Protein AF-A0A259IKS3-F1 (afdb_monomer_lite)

Foldseek 3Di:
DDDDDDDDDDPPPPPDPDPPPDPPDDFDDFDDPQKDWAFDDQVVDPCLVVDQLLVVLVVLLVCLVVLVPDDPPQDPVRDDPCSVLSPVLNVVSCVVDPDRDGSVVSSVSCVVRHTDIDIGGNDDDPDDDDDDDDDDFDWAQDDDPQFHAFDFDDDPQFDWDDDDSPDPPTFTWGDDPPDTDGDDDPVCVVVPVPPPVPGGRITGRDPVD

pLDDT: mean 83.46, std 17.65, range [40.06, 98.19]

Secondary structure (DSSP, 8-state):
---------------PPPP-PPP--PPPPPPBTTEEEEE--GGGSTTTTTS-HHHHHHHHHHHGGGGTS-----SSTT--SSHHHHHHHHHHHHHT-SSPPPHHHHHHHHHHH---EEEEESSS--------------EESS--SS--EEEEPPPTT-EEPPPPTT-S---EEEEETTEEEEPP-HHHIIIIITTTSS-EEEEES-TT-

Structure (mmCIF, N/CA/C/O backbone):
data_AF-A0A259IKS3-F1
#
_entry.id   AF-A0A259IKS3-F1
#
loop_
_atom_site.group_PDB
_atom_site.id
_atom_site.type_symbol
_atom_site.label_atom_id
_atom_site.label_alt_id
_atom_site.label_comp_id
_atom_site.label_asym_id
_atom_site.label_entity_id
_atom_site.label_seq_id
_atom_site.pdbx_PDB_ins_code
_atom_site.Cartn_x
_atom_site.Cartn_y
_atom_site.Cartn_z
_atom_site.occupancy
_atom_site.B_iso_or_equiv
_atom_site.auth_seq_id
_atom_site.auth_comp_id
_atom_site.auth_asym_id
_atom_site.auth_atom_id
_atom_site.pdbx_PDB_model_num
ATOM 1 N N . MET A 1 1 ? 48.314 59.098 -42.844 1.00 41.34 1 MET A N 1
ATOM 2 C CA . MET A 1 1 ? 47.787 59.318 -41.479 1.00 41.34 1 MET A CA 1
ATOM 3 C C . MET A 1 1 ? 46.919 58.129 -41.088 1.00 41.34 1 MET A C 1
ATOM 5 O O . MET A 1 1 ? 46.073 57.748 -41.878 1.00 41.34 1 MET A O 1
ATOM 9 N N . ARG A 1 2 ? 47.149 57.618 -39.869 1.00 40.06 2 ARG A N 1
ATOM 10 C CA . ARG A 1 2 ? 46.352 56.660 -39.073 1.00 40.06 2 ARG A CA 1
ATOM 11 C C . ARG A 1 2 ? 46.377 55.170 -39.461 1.00 40.06 2 ARG A C 1
ATOM 13 O O . ARG A 1 2 ? 45.685 54.708 -40.356 1.00 40.06 2 ARG A O 1
ATOM 20 N N . CYS A 1 3 ? 47.162 54.447 -38.657 1.00 45.88 3 CYS A N 1
ATOM 21 C CA . CYS A 1 3 ? 47.092 53.020 -38.366 1.00 45.88 3 CYS A CA 1
ATOM 22 C C . CYS A 1 3 ? 45.677 52.560 -37.994 1.00 45.88 3 CYS A C 1
ATOM 24 O O . CYS A 1 3 ? 45.033 53.200 -37.164 1.00 45.88 3 CYS A O 1
ATOM 26 N N . VAL A 1 4 ? 45.281 51.375 -38.461 1.00 43.66 4 VAL A N 1
ATOM 27 C CA . VAL A 1 4 ? 44.282 50.538 -37.783 1.00 43.66 4 VAL A CA 1
ATOM 28 C C . VAL A 1 4 ? 44.853 49.123 -37.709 1.00 43.66 4 VAL A C 1
ATOM 30 O O . VAL A 1 4 ? 45.024 48.455 -38.724 1.00 43.66 4 VAL A O 1
ATOM 33 N N . ARG A 1 5 ? 45.227 48.692 -36.499 1.00 44.25 5 ARG A N 1
ATOM 34 C CA . ARG A 1 5 ? 45.607 47.307 -36.200 1.00 44.25 5 ARG A CA 1
ATOM 35 C C . ARG A 1 5 ? 44.319 46.513 -35.979 1.00 44.25 5 ARG A C 1
ATOM 37 O O . ARG A 1 5 ? 43.618 46.773 -35.007 1.00 44.25 5 ARG A O 1
ATOM 44 N N . ALA A 1 6 ? 44.015 45.565 -36.860 1.00 44.06 6 ALA A N 1
ATOM 45 C CA . ALA A 1 6 ? 42.964 44.583 -36.621 1.00 44.06 6 ALA A CA 1
ATOM 46 C C . ALA A 1 6 ? 43.500 43.522 -35.646 1.00 44.06 6 ALA A C 1
ATOM 48 O O . ALA A 1 6 ? 44.409 42.766 -35.983 1.00 44.06 6 ALA A O 1
ATOM 49 N N . ALA A 1 7 ? 42.986 43.511 -34.417 1.00 46.09 7 ALA A N 1
ATOM 50 C CA . ALA A 1 7 ? 43.273 42.464 -33.446 1.00 46.09 7 ALA A CA 1
ATOM 51 C C . ALA A 1 7 ? 42.342 41.275 -33.718 1.00 46.09 7 ALA A C 1
ATOM 53 O O . ALA A 1 7 ? 41.127 41.383 -33.561 1.00 46.09 7 ALA A O 1
ATOM 54 N N . LEU A 1 8 ? 42.913 40.154 -34.154 1.00 41.97 8 LEU A N 1
ATOM 55 C CA . LEU A 1 8 ? 42.198 38.895 -34.321 1.00 41.97 8 LEU A CA 1
ATOM 56 C C . LEU A 1 8 ? 42.058 38.242 -32.933 1.00 41.97 8 LEU A C 1
ATOM 58 O O . LEU A 1 8 ? 43.024 37.693 -32.406 1.00 41.97 8 LEU A O 1
ATOM 62 N N . LEU A 1 9 ? 40.880 38.343 -32.312 1.00 40.66 9 LEU A N 1
ATOM 63 C CA . LEU A 1 9 ? 40.555 37.579 -31.104 1.00 40.66 9 LEU A CA 1
ATOM 64 C C . LEU A 1 9 ? 40.279 36.124 -31.500 1.00 40.66 9 LEU A C 1
ATOM 66 O O . LEU A 1 9 ? 39.227 35.805 -32.048 1.00 40.66 9 LEU A O 1
ATOM 70 N N . ILE A 1 10 ? 41.235 35.242 -31.220 1.00 48.56 10 ILE A N 1
ATOM 71 C CA . ILE A 1 10 ? 41.042 33.793 -31.293 1.00 48.56 10 ILE A CA 1
ATOM 72 C C . ILE A 1 10 ? 40.295 33.379 -30.019 1.00 48.56 10 ILE A C 1
ATOM 74 O O . ILE A 1 10 ? 40.878 33.356 -28.936 1.00 48.56 10 ILE A O 1
ATOM 78 N N . LEU A 1 11 ? 38.999 33.071 -30.133 1.00 45.19 11 LEU A N 1
ATOM 79 C CA . LEU A 1 11 ? 38.268 32.367 -29.078 1.00 45.19 11 LEU A CA 1
ATOM 80 C C . LEU A 1 11 ? 38.774 30.919 -29.025 1.00 45.19 11 LEU A C 1
ATOM 82 O O . LEU A 1 11 ? 38.417 30.099 -29.870 1.00 45.19 11 LEU A O 1
ATOM 86 N N . LEU A 1 12 ? 39.601 30.596 -28.028 1.00 46.81 12 LEU A N 1
ATOM 87 C CA . LEU A 1 12 ? 39.830 29.208 -27.635 1.00 46.81 12 LEU A CA 1
ATOM 88 C C . LEU A 1 12 ? 38.532 28.669 -27.018 1.00 46.81 12 LEU A C 1
ATOM 90 O O . LEU A 1 12 ? 38.202 28.976 -25.873 1.00 46.81 12 LEU A O 1
ATOM 94 N N . VAL A 1 13 ? 37.802 27.850 -27.771 1.00 52.91 13 VAL A N 1
ATOM 95 C CA . VAL A 1 13 ? 36.780 26.969 -27.202 1.00 52.91 13 VAL A CA 1
ATOM 96 C C . VAL A 1 13 ? 37.527 25.868 -26.457 1.00 52.91 13 VAL A C 1
ATOM 98 O O . VAL A 1 13 ? 38.077 24.953 -27.067 1.00 52.91 13 VAL A O 1
ATOM 101 N N . ALA A 1 14 ? 37.605 25.982 -25.132 1.00 51.03 14 ALA A N 1
ATOM 102 C CA . ALA A 1 14 ? 38.076 24.891 -24.296 1.00 51.03 14 ALA A CA 1
ATOM 103 C C . ALA A 1 14 ? 37.072 23.735 -24.417 1.00 51.03 14 ALA A C 1
ATOM 105 O O . ALA A 1 14 ? 35.943 23.830 -2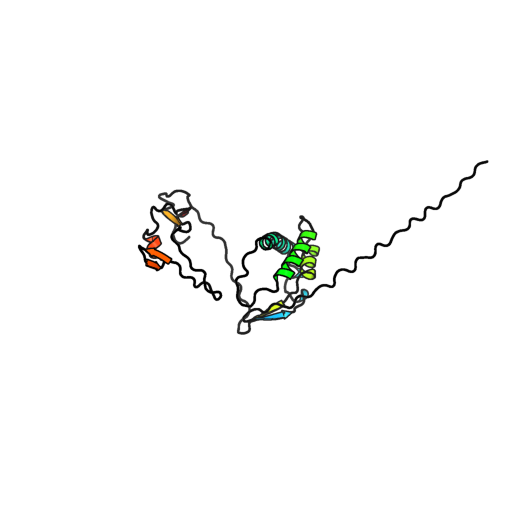3.937 1.00 51.03 14 ALA A O 1
ATOM 106 N N . ALA A 1 15 ? 37.472 22.658 -25.093 1.00 53.81 15 ALA A N 1
ATOM 107 C CA . ALA A 1 15 ? 36.736 21.406 -25.067 1.00 53.81 15 ALA A CA 1
ATOM 108 C C . ALA A 1 15 ? 36.772 20.876 -23.629 1.00 53.81 15 ALA A C 1
ATOM 110 O O . ALA A 1 15 ? 37.799 20.382 -23.164 1.00 53.81 15 ALA A O 1
ATOM 111 N N . VAL A 1 16 ? 35.664 21.036 -22.905 1.00 51.06 16 VAL A N 1
ATOM 112 C CA . VAL A 1 16 ? 35.472 20.392 -21.607 1.00 51.06 16 VAL A CA 1
ATOM 113 C C . VAL A 1 16 ? 35.423 18.889 -21.888 1.00 51.06 16 VAL A C 1
ATOM 115 O O . VAL A 1 16 ? 34.550 18.460 -22.647 1.00 51.06 16 VAL A O 1
ATOM 118 N N . PRO A 1 17 ? 36.355 18.076 -21.361 1.00 48.41 17 PRO A N 1
ATOM 119 C CA . PRO A 1 17 ? 36.271 16.638 -21.541 1.00 48.41 17 PRO A CA 1
ATOM 120 C C . PRO A 1 17 ? 34.969 16.179 -20.889 1.00 48.41 17 PRO A C 1
ATOM 122 O O . PRO A 1 17 ? 34.725 16.464 -19.715 1.00 48.41 17 PRO A O 1
ATOM 125 N N . ALA A 1 18 ? 34.113 15.511 -21.664 1.00 54.69 18 ALA A N 1
ATOM 126 C CA . ALA A 1 18 ? 32.959 14.822 -21.116 1.00 54.69 18 ALA A CA 1
ATOM 127 C C . ALA A 1 18 ? 33.485 13.888 -20.023 1.00 54.69 18 ALA A C 1
ATOM 129 O O . ALA A 1 18 ? 34.306 13.013 -20.305 1.00 54.69 18 ALA A O 1
ATOM 130 N N . ALA A 1 19 ? 33.079 14.130 -18.775 1.00 51.31 19 ALA A N 1
ATOM 131 C CA . ALA A 1 19 ? 33.390 13.230 -17.683 1.00 51.31 19 ALA A CA 1
ATOM 132 C C . ALA A 1 19 ? 32.928 11.838 -18.119 1.00 51.31 19 ALA A C 1
ATOM 134 O O . ALA A 1 19 ? 31.747 11.643 -18.415 1.00 51.31 19 ALA A O 1
ATOM 135 N N . ALA A 1 20 ? 33.870 10.903 -18.246 1.00 53.34 20 ALA A N 1
ATOM 136 C CA . ALA A 1 20 ? 33.540 9.508 -18.451 1.00 53.34 20 ALA A CA 1
ATOM 137 C C . ALA A 1 20 ? 32.655 9.114 -17.268 1.00 53.34 20 ALA A C 1
ATOM 139 O O . ALA A 1 20 ? 33.123 9.107 -16.130 1.00 53.34 20 ALA A O 1
ATOM 140 N N . GLY A 1 21 ? 31.359 8.920 -17.529 1.00 50.69 21 GLY A N 1
ATOM 141 C CA . GLY A 1 21 ? 30.417 8.516 -16.497 1.00 50.69 21 GLY A CA 1
ATOM 142 C C . GLY A 1 21 ? 30.934 7.252 -15.825 1.00 50.69 21 GLY A C 1
ATOM 143 O O . GLY A 1 21 ? 31.495 6.384 -16.501 1.00 50.69 21 GLY A O 1
ATOM 144 N N . ASP A 1 22 ? 30.773 7.170 -14.505 1.00 52.19 22 ASP A N 1
ATOM 145 C CA . ASP A 1 22 ? 31.097 5.956 -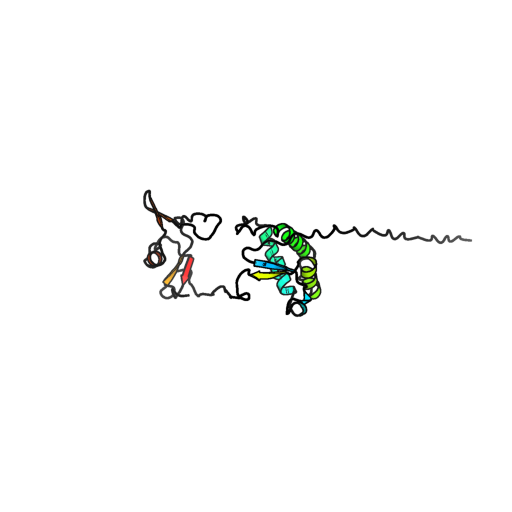13.766 1.00 52.19 22 ASP A CA 1
ATOM 146 C C . ASP A 1 22 ? 30.480 4.748 -14.489 1.00 52.19 22 ASP A C 1
ATOM 148 O O . ASP A 1 22 ? 29.317 4.815 -14.910 1.00 52.19 22 ASP A O 1
ATOM 152 N N . PRO A 1 23 ? 31.231 3.646 -14.675 1.00 56.03 23 PRO A N 1
ATOM 153 C CA . PRO A 1 23 ? 30.698 2.473 -15.343 1.00 56.03 23 PRO A CA 1
ATOM 154 C C . PRO A 1 23 ? 29.430 2.032 -14.615 1.00 56.03 23 PRO A C 1
ATOM 156 O O . PRO A 1 23 ? 29.424 1.901 -13.388 1.00 56.03 23 PRO A O 1
ATOM 159 N N . VAL A 1 24 ? 28.354 1.811 -15.377 1.00 59.28 24 VAL A N 1
ATOM 160 C CA . VAL A 1 24 ? 27.071 1.339 -14.849 1.00 59.28 24 VAL A CA 1
ATOM 161 C C . VAL A 1 24 ? 27.329 0.071 -14.040 1.00 59.28 24 VAL A C 1
ATOM 163 O O . VAL A 1 24 ? 27.598 -1.001 -14.587 1.00 59.28 24 VAL A O 1
ATOM 166 N N . ARG A 1 25 ? 27.290 0.192 -12.711 1.00 65.38 25 ARG A N 1
ATOM 167 C CA . ARG A 1 25 ? 27.530 -0.933 -11.813 1.00 65.38 25 ARG A CA 1
ATOM 168 C C . ARG A 1 25 ? 26.295 -1.821 -11.822 1.00 65.38 25 ARG A C 1
ATOM 170 O O . ARG A 1 25 ? 25.321 -1.556 -11.121 1.00 65.38 25 ARG A O 1
ATOM 177 N N . ALA A 1 26 ? 26.342 -2.888 -12.612 1.00 67.69 26 ALA A N 1
ATOM 178 C CA . ALA A 1 26 ? 25.297 -3.897 -12.613 1.00 67.69 26 ALA A CA 1
ATOM 179 C C . ALA A 1 26 ? 25.235 -4.573 -11.235 1.00 67.69 26 ALA A C 1
ATOM 181 O O . ALA A 1 26 ? 26.186 -5.223 -10.799 1.00 67.69 26 ALA A O 1
ATOM 182 N N . LEU A 1 27 ? 24.108 -4.416 -10.543 1.00 73.00 27 LEU A N 1
ATOM 183 C CA . LEU A 1 27 ? 23.835 -5.188 -9.335 1.00 73.00 27 LEU A CA 1
ATOM 184 C C . LEU A 1 27 ? 23.514 -6.644 -9.729 1.00 73.00 27 LEU A C 1
ATOM 186 O O . LEU A 1 27 ? 22.934 -6.870 -10.799 1.00 73.00 27 LEU A O 1
ATOM 190 N N . PRO A 1 28 ? 23.875 -7.651 -8.922 1.00 76.38 28 PRO A N 1
ATOM 191 C CA . PRO A 1 28 ? 23.349 -9.007 -9.093 1.00 76.38 28 PRO A CA 1
ATOM 192 C C . PRO A 1 28 ? 21.811 -9.020 -9.038 1.00 76.38 28 PRO A C 1
ATOM 194 O O . PRO A 1 28 ? 21.189 -8.140 -8.438 1.00 76.38 28 PRO A O 1
ATOM 197 N N . ALA A 1 29 ? 21.187 -9.991 -9.709 1.00 77.88 29 ALA A N 1
ATOM 198 C CA . ALA A 1 29 ? 19.745 -10.194 -9.595 1.00 77.88 29 ALA A CA 1
ATOM 199 C C . ALA A 1 29 ? 19.408 -10.714 -8.184 1.00 77.88 29 ALA A C 1
ATOM 201 O O . ALA A 1 29 ? 20.148 -11.557 -7.667 1.00 77.88 29 ALA A O 1
ATOM 202 N N . PRO A 1 30 ? 18.324 -10.233 -7.551 1.00 78.38 30 PRO A N 1
ATOM 203 C CA . PRO A 1 30 ? 17.908 -10.751 -6.256 1.00 78.38 30 PRO A CA 1
ATOM 204 C C . PRO A 1 30 ? 17.424 -12.201 -6.388 1.00 78.38 30 PRO A C 1
ATOM 206 O O . PRO A 1 30 ? 16.958 -12.625 -7.444 1.00 78.38 30 PRO A O 1
ATOM 209 N N . GLN A 1 31 ? 17.490 -12.951 -5.292 1.00 80.25 31 GLN A N 1
ATOM 210 C CA . GLN A 1 31 ? 16.815 -14.244 -5.188 1.00 80.25 31 GLN A CA 1
ATOM 211 C C . GLN A 1 31 ? 15.397 -14.025 -4.660 1.00 80.25 31 GLN A C 1
ATOM 213 O O . GLN A 1 31 ? 15.211 -13.282 -3.697 1.00 80.25 31 GLN A O 1
ATOM 218 N N . ILE A 1 32 ? 14.406 -14.671 -5.274 1.00 80.06 32 ILE A N 1
ATOM 219 C CA . ILE A 1 32 ? 13.011 -14.650 -4.821 1.00 80.06 32 ILE A CA 1
ATOM 220 C C . ILE A 1 32 ? 12.653 -16.060 -4.359 1.00 80.06 32 ILE A C 1
ATOM 222 O O . ILE A 1 32 ? 12.864 -17.027 -5.084 1.00 80.06 32 ILE A O 1
ATOM 226 N N . ALA A 1 33 ? 12.138 -16.194 -3.137 1.00 81.56 33 ALA A N 1
ATOM 227 C CA . ALA A 1 33 ? 11.770 -17.499 -2.602 1.00 81.56 33 ALA A CA 1
ATOM 228 C C . ALA A 1 33 ? 10.669 -18.152 -3.461 1.00 81.56 33 ALA A C 1
ATOM 230 O O . ALA A 1 33 ? 9.620 -17.549 -3.683 1.00 81.56 33 ALA A O 1
ATOM 231 N N . GLY A 1 34 ? 10.907 -19.382 -3.927 1.00 85.69 34 GLY A N 1
ATOM 232 C CA . GLY A 1 34 ? 9.943 -20.154 -4.717 1.00 85.69 34 GLY A CA 1
ATOM 233 C C . GLY A 1 34 ? 9.783 -19.703 -6.173 1.00 85.69 34 GLY A C 1
ATOM 234 O O . GLY A 1 34 ? 8.829 -20.131 -6.829 1.00 85.69 34 GLY A O 1
ATOM 235 N N . ALA A 1 35 ? 10.674 -18.847 -6.690 1.00 88.31 35 ALA A N 1
ATOM 236 C CA . ALA A 1 35 ? 10.644 -18.399 -8.080 1.00 88.31 35 ALA A CA 1
ATOM 237 C C . ALA A 1 35 ? 12.041 -18.103 -8.654 1.00 88.31 35 ALA A C 1
ATOM 239 O O . ALA A 1 35 ? 12.936 -17.603 -7.976 1.00 88.31 35 ALA A O 1
ATOM 240 N N . MET A 1 36 ? 12.196 -18.334 -9.956 1.00 89.00 36 MET A N 1
ATOM 241 C CA . MET A 1 36 ? 13.355 -17.924 -10.746 1.00 89.00 36 MET A CA 1
ATOM 242 C C . MET A 1 36 ? 13.089 -16.581 -11.442 1.00 89.00 36 MET A C 1
ATOM 244 O O . MET A 1 36 ? 11.967 -16.296 -11.862 1.00 89.00 36 MET A O 1
ATOM 248 N N . LEU A 1 37 ? 14.138 -15.770 -11.601 1.00 90.31 37 LEU A N 1
ATOM 249 C CA . LEU A 1 37 ? 14.112 -14.550 -12.406 1.00 90.31 37 LEU A CA 1
ATOM 250 C C . LEU A 1 37 ? 14.769 -14.785 -13.768 1.00 90.31 37 LEU A C 1
ATOM 252 O O . LEU A 1 37 ? 15.974 -15.011 -13.850 1.00 90.31 37 LEU A O 1
ATOM 256 N N . GLU A 1 38 ? 13.985 -14.686 -14.838 1.00 92.06 38 GLU A N 1
ATOM 257 C CA . GLU A 1 38 ? 14.458 -14.772 -16.222 1.00 92.06 38 GLU A CA 1
ATOM 258 C C . GLU A 1 38 ? 14.585 -13.353 -16.810 1.00 92.06 38 GLU A C 1
ATOM 260 O O . GLU A 1 38 ? 13.573 -12.655 -16.906 1.00 92.06 38 GLU A O 1
ATOM 265 N N . PRO A 1 39 ? 15.783 -12.874 -17.198 1.00 94.12 39 PRO A N 1
ATOM 266 C CA . PRO A 1 39 ? 15.929 -11.562 -17.827 1.00 94.12 39 PRO A CA 1
ATOM 267 C C . PRO A 1 39 ? 15.143 -11.482 -19.140 1.00 94.12 39 PRO A C 1
ATOM 269 O O . PRO A 1 39 ? 15.211 -12.397 -19.959 1.00 94.12 39 PRO A O 1
ATOM 272 N N . VAL A 1 40 ? 14.450 -10.369 -19.379 1.00 96.69 40 VAL A N 1
ATOM 273 C CA . VAL A 1 40 ? 13.747 -10.112 -20.647 1.00 96.69 40 VAL A CA 1
ATOM 274 C C . VAL A 1 40 ? 14.130 -8.745 -21.212 1.00 96.69 40 VAL A C 1
ATOM 276 O O . VAL A 1 40 ? 14.671 -7.897 -20.508 1.00 96.69 40 VAL A O 1
ATOM 279 N N . ALA A 1 41 ? 13.874 -8.521 -22.501 1.00 96.50 41 ALA A N 1
ATOM 280 C CA . ALA A 1 41 ? 13.948 -7.185 -23.090 1.00 96.50 41 ALA A CA 1
ATOM 281 C C . ALA A 1 41 ? 12.648 -6.410 -22.817 1.00 96.50 41 ALA A C 1
ATOM 283 O O . ALA A 1 41 ? 11.585 -7.017 -22.696 1.00 96.50 41 ALA A O 1
ATOM 284 N N . TYR A 1 42 ? 12.707 -5.077 -22.797 1.00 96.56 42 TYR A N 1
ATOM 285 C CA . TYR A 1 42 ? 11.512 -4.233 -22.660 1.00 96.56 42 TYR A CA 1
ATOM 286 C C . TYR A 1 42 ? 10.476 -4.480 -23.764 1.00 96.56 42 TYR A C 1
ATOM 288 O O . TYR A 1 42 ? 9.285 -4.570 -23.485 1.00 96.56 42 TYR A O 1
ATOM 296 N N . ASP A 1 43 ? 10.921 -4.702 -25.003 1.00 95.50 43 ASP A N 1
ATOM 297 C CA . ASP A 1 43 ? 10.033 -5.025 -26.128 1.00 95.50 43 ASP A CA 1
ATOM 298 C C . ASP A 1 43 ? 9.330 -6.389 -25.988 1.00 95.50 43 ASP A C 1
ATOM 300 O O . ASP A 1 43 ? 8.355 -6.654 -26.687 1.00 95.50 43 ASP A O 1
ATOM 304 N N . ALA A 1 44 ? 9.789 -7.253 -25.074 1.00 96.75 44 ALA A N 1
ATOM 305 C CA . ALA A 1 44 ? 9.124 -8.513 -24.751 1.00 96.75 44 ALA A CA 1
ATOM 306 C C . ALA A 1 44 ? 8.012 -8.354 -23.695 1.00 96.75 44 ALA A C 1
ATOM 308 O O . ALA A 1 44 ? 7.345 -9.339 -23.377 1.00 96.75 44 ALA A O 1
ATOM 309 N N . ILE A 1 45 ? 7.813 -7.149 -23.144 1.00 97.06 45 ILE A N 1
ATOM 310 C CA . ILE A 1 45 ? 6.743 -6.831 -22.193 1.00 97.06 45 ILE A CA 1
ATOM 311 C C . ILE A 1 45 ? 5.522 -6.340 -22.986 1.00 97.06 45 ILE A C 1
ATOM 313 O O . ILE A 1 45 ? 5.563 -5.249 -23.568 1.00 97.06 45 ILE A O 1
ATOM 317 N N . PRO A 1 46 ? 4.414 -7.104 -23.023 1.00 96.69 46 PRO A N 1
ATOM 318 C CA . PRO A 1 46 ? 3.203 -6.674 -23.712 1.00 96.69 46 PRO A CA 1
ATOM 319 C C . PRO A 1 46 ? 2.711 -5.327 -23.173 1.00 96.69 46 PRO A C 1
ATOM 321 O O . PRO A 1 46 ? 2.609 -5.135 -21.966 1.00 96.69 46 PRO A O 1
ATOM 324 N N . GLY A 1 47 ? 2.414 -4.389 -24.073 1.00 96.94 47 GLY A N 1
ATOM 325 C CA . GLY A 1 47 ? 1.908 -3.061 -23.714 1.00 96.94 47 GLY A CA 1
ATOM 326 C C . GLY A 1 47 ? 2.972 -2.016 -23.358 1.00 96.94 47 GLY A C 1
ATOM 327 O O . GLY A 1 47 ? 2.626 -0.840 -23.345 1.00 96.94 47 GLY A O 1
ATOM 328 N N . TRP A 1 48 ? 4.255 -2.373 -23.184 1.00 97.06 48 TRP A N 1
ATOM 329 C CA . TRP A 1 48 ? 5.302 -1.431 -22.737 1.00 97.06 48 TRP A CA 1
ATOM 330 C C . TRP A 1 48 ? 5.349 -0.118 -23.530 1.00 97.06 48 TRP A C 1
ATOM 332 O O . TRP A 1 48 ? 5.379 0.975 -22.969 1.00 97.06 48 TRP A O 1
ATOM 342 N N . ARG A 1 49 ? 5.315 -0.209 -24.864 1.00 95.88 49 ARG A N 1
ATOM 343 C CA . ARG A 1 49 ? 5.381 0.974 -25.737 1.00 95.88 49 ARG A CA 1
ATOM 344 C C . ARG A 1 49 ? 4.095 1.805 -25.762 1.00 95.88 49 ARG A C 1
ATOM 346 O O . ARG A 1 49 ? 4.147 2.959 -26.189 1.00 95.88 49 ARG A O 1
ATOM 353 N N . ALA A 1 50 ? 2.966 1.226 -25.367 1.00 96.44 50 ALA A N 1
ATOM 354 C CA . ALA A 1 50 ? 1.665 1.888 -25.355 1.00 96.44 50 ALA A CA 1
ATOM 355 C C . ALA A 1 50 ? 1.305 2.455 -23.973 1.00 96.44 50 ALA A C 1
ATOM 357 O O . ALA A 1 50 ? 0.461 3.341 -23.897 1.00 96.44 50 ALA A O 1
ATOM 358 N N . ASP A 1 51 ? 1.947 1.963 -22.910 1.00 96.25 51 ASP A N 1
ATOM 359 C CA . ASP A 1 51 ? 1.683 2.375 -21.535 1.00 96.25 51 ASP A CA 1
ATOM 360 C C . ASP A 1 51 ? 2.067 3.841 -21.267 1.00 96.25 51 ASP A C 1
ATOM 362 O O . ASP A 1 51 ? 3.019 4.386 -21.854 1.00 96.25 51 ASP A O 1
ATOM 366 N N . ASP A 1 52 ? 1.332 4.476 -20.351 1.00 97.12 52 ASP A N 1
ATOM 367 C CA . ASP A 1 52 ? 1.616 5.837 -19.904 1.00 97.12 52 ASP A CA 1
ATOM 368 C C . ASP A 1 52 ? 2.681 5.830 -18.805 1.00 97.12 52 ASP A C 1
ATOM 370 O O . ASP A 1 52 ? 2.404 5.931 -17.607 1.00 97.12 52 ASP A O 1
ATOM 374 N N . ALA A 1 53 ? 3.939 5.783 -19.239 1.00 96.88 53 ALA A N 1
ATOM 375 C CA . ALA A 1 53 ? 5.090 5.802 -18.344 1.00 96.88 53 ALA A CA 1
ATOM 376 C C . ALA A 1 53 ? 5.128 7.034 -17.415 1.00 96.88 53 ALA A C 1
ATOM 378 O O . ALA A 1 53 ? 5.807 6.991 -16.388 1.00 96.88 53 ALA A O 1
ATOM 379 N N . ARG A 1 54 ? 4.400 8.122 -17.720 1.00 97.44 54 ARG A N 1
ATOM 380 C CA . ARG A 1 54 ? 4.330 9.306 -16.846 1.00 97.44 54 ARG A CA 1
ATOM 381 C C . ARG A 1 54 ? 3.630 8.980 -15.535 1.00 97.44 54 ARG A C 1
ATOM 383 O O . ARG A 1 54 ? 4.134 9.357 -14.483 1.00 97.44 54 ARG A O 1
ATOM 390 N N . ALA A 1 55 ? 2.519 8.242 -15.590 1.00 96.31 55 ALA A N 1
ATOM 391 C CA . ALA A 1 55 ? 1.772 7.843 -14.400 1.00 96.31 55 ALA A CA 1
ATOM 392 C C . ALA A 1 55 ? 2.636 6.962 -13.483 1.00 96.31 55 ALA A C 1
ATOM 394 O O . ALA A 1 55 ? 2.750 7.231 -12.286 1.00 96.31 55 ALA A O 1
ATOM 395 N N . ALA A 1 56 ? 3.331 5.977 -14.063 1.00 95.56 56 ALA A N 1
ATOM 396 C CA . ALA A 1 56 ? 4.284 5.142 -13.336 1.00 95.56 56 ALA A CA 1
ATOM 397 C C . ALA A 1 56 ? 5.434 5.968 -12.731 1.00 95.56 56 ALA A C 1
ATOM 399 O O . ALA A 1 56 ? 5.798 5.767 -11.572 1.00 95.56 56 ALA A O 1
ATOM 400 N N . PHE A 1 57 ? 5.987 6.927 -13.483 1.00 96.81 57 PHE A N 1
ATOM 401 C CA . PHE A 1 57 ? 7.055 7.807 -13.004 1.00 96.81 57 PHE A CA 1
ATOM 402 C C . PHE A 1 57 ? 6.604 8.682 -11.828 1.00 96.81 57 PHE A C 1
ATOM 404 O O . PHE A 1 57 ? 7.321 8.782 -10.833 1.00 96.81 57 PHE A O 1
ATOM 411 N N . THR A 1 58 ? 5.412 9.285 -11.900 1.00 95.50 58 THR A N 1
ATOM 412 C CA . THR A 1 58 ? 4.849 10.094 -10.808 1.00 95.50 58 THR A CA 1
ATOM 413 C C . THR A 1 58 ? 4.713 9.276 -9.525 1.00 95.50 58 THR A C 1
ATOM 415 O O . THR A 1 58 ? 5.151 9.719 -8.463 1.00 95.50 58 THR A O 1
ATOM 418 N N . VAL A 1 59 ? 4.167 8.059 -9.616 1.00 94.00 59 VAL A N 1
ATOM 419 C CA . VAL A 1 59 ? 4.031 7.158 -8.461 1.00 94.00 59 VAL A CA 1
ATOM 420 C C . VAL A 1 59 ? 5.400 6.747 -7.913 1.00 94.00 59 VAL A C 1
ATOM 422 O O . VAL A 1 59 ? 5.608 6.760 -6.696 1.00 94.00 59 VAL A O 1
ATOM 425 N N . PHE A 1 60 ? 6.355 6.432 -8.792 1.00 93.75 60 PHE A N 1
ATOM 426 C CA . PHE A 1 60 ? 7.720 6.097 -8.393 1.00 93.75 60 PHE A CA 1
ATOM 427 C C . PHE A 1 60 ? 8.396 7.252 -7.635 1.00 93.75 60 PHE A C 1
ATOM 429 O O . PHE A 1 60 ? 8.942 7.039 -6.552 1.00 93.75 60 PHE A O 1
ATOM 436 N N . LEU A 1 61 ? 8.310 8.483 -8.152 1.00 93.19 61 LEU A N 1
ATOM 437 C CA . LEU A 1 61 ? 8.895 9.667 -7.519 1.00 93.19 61 LEU A CA 1
ATOM 438 C C . LEU A 1 61 ? 8.279 9.948 -6.141 1.00 93.19 61 LEU A C 1
ATOM 440 O O . LEU A 1 61 ? 9.019 10.207 -5.192 1.00 93.19 61 LEU A O 1
ATOM 444 N N . ASN A 1 62 ? 6.953 9.834 -6.010 1.00 91.31 62 ASN A N 1
ATOM 445 C CA . ASN A 1 62 ? 6.262 9.963 -4.721 1.00 91.31 62 ASN A CA 1
ATOM 446 C C . ASN A 1 62 ? 6.756 8.909 -3.714 1.00 91.31 62 ASN A C 1
ATOM 448 O O . ASN A 1 62 ? 6.997 9.215 -2.546 1.00 91.31 62 ASN A O 1
ATOM 452 N N . SER A 1 63 ? 6.986 7.680 -4.183 1.00 89.62 63 SER A N 1
ATOM 453 C CA . SER A 1 63 ? 7.460 6.565 -3.355 1.00 89.62 63 SER A CA 1
ATOM 454 C C . SER A 1 63 ? 8.911 6.732 -2.886 1.00 89.62 63 SER A C 1
ATOM 456 O O . SER A 1 63 ? 9.291 6.166 -1.861 1.00 89.62 63 SER A O 1
ATOM 458 N N . CYS A 1 64 ? 9.729 7.543 -3.566 1.00 90.56 64 CYS A N 1
ATOM 459 C CA . CYS A 1 64 ? 11.114 7.790 -3.156 1.00 90.56 64 CYS A CA 1
ATOM 460 C C . CYS A 1 64 ? 11.239 8.429 -1.762 1.00 90.56 64 CYS A C 1
ATOM 462 O O . CYS A 1 64 ? 12.261 8.229 -1.106 1.00 90.56 64 CYS A O 1
ATOM 464 N N . GLY A 1 65 ? 10.222 9.158 -1.284 1.00 85.00 65 GLY A N 1
ATOM 465 C CA . GLY A 1 65 ? 10.199 9.687 0.086 1.00 85.00 65 GLY A CA 1
ATOM 466 C C . GLY A 1 65 ? 10.154 8.588 1.157 1.00 85.00 65 GLY A C 1
ATOM 467 O O . GLY A 1 65 ? 10.743 8.738 2.225 1.00 85.00 65 GLY A O 1
ATOM 468 N N . ALA A 1 66 ? 9.541 7.437 0.858 1.00 82.12 66 ALA A N 1
ATOM 469 C CA . ALA A 1 66 ? 9.456 6.318 1.796 1.00 82.12 66 ALA A CA 1
ATOM 470 C C . ALA A 1 66 ? 10.819 5.660 2.076 1.00 82.12 66 ALA A C 1
ATOM 472 O O . ALA A 1 66 ? 10.983 5.055 3.129 1.00 82.12 66 ALA A O 1
ATOM 473 N N . LEU A 1 67 ? 11.806 5.806 1.179 1.00 76.56 67 LEU A N 1
ATOM 474 C CA . LEU A 1 67 ? 13.172 5.297 1.380 1.00 76.56 67 LEU A CA 1
ATOM 475 C C . LEU A 1 67 ? 13.995 6.133 2.374 1.00 76.56 67 LEU A C 1
ATOM 477 O O . LEU A 1 67 ? 15.039 5.679 2.843 1.00 76.56 67 LEU A O 1
ATOM 481 N N . GLU A 1 68 ? 13.571 7.364 2.665 1.00 71.94 68 GLU A N 1
ATOM 482 C CA . GLU A 1 68 ? 14.243 8.240 3.636 1.00 71.94 68 GLU A CA 1
ATOM 483 C C . GLU A 1 68 ? 13.905 7.833 5.068 1.00 71.94 68 GLU A C 1
ATOM 485 O O . GLU A 1 68 ? 14.749 7.885 5.969 1.00 71.94 68 GLU A O 1
ATOM 490 N N . GLN A 1 69 ? 12.671 7.373 5.257 1.00 70.25 69 GLN A N 1
ATOM 491 C CA . GLN A 1 69 ? 12.262 6.674 6.458 1.00 70.25 69 GLN A CA 1
ATOM 492 C C . GLN A 1 69 ? 12.920 5.296 6.397 1.00 70.25 69 GLN A C 1
ATOM 494 O O . GLN A 1 69 ? 12.916 4.646 5.360 1.00 70.25 69 GLN A O 1
ATOM 499 N N . ARG A 1 70 ? 13.576 4.874 7.477 1.00 65.06 70 ARG A N 1
ATOM 500 C CA . ARG A 1 70 ? 14.326 3.611 7.526 1.00 65.06 70 ARG A CA 1
ATOM 501 C C . ARG A 1 70 ? 13.482 2.537 8.219 1.00 65.06 70 ARG A C 1
ATOM 503 O O . ARG A 1 70 ? 13.768 2.242 9.383 1.00 65.06 70 ARG A O 1
ATOM 510 N N . PRO A 1 71 ? 12.430 1.969 7.600 1.00 56.44 71 PRO A N 1
ATOM 511 C CA . PRO A 1 71 ? 11.805 0.798 8.184 1.00 56.44 71 PRO A CA 1
ATOM 512 C C . PRO A 1 71 ? 12.842 -0.328 8.217 1.00 56.44 71 PRO A C 1
ATOM 514 O O . PRO A 1 71 ? 13.663 -0.465 7.308 1.00 56.44 71 PRO A O 1
ATOM 517 N N . ALA A 1 72 ? 12.828 -1.123 9.286 1.00 57.12 72 ALA A N 1
ATOM 518 C CA . ALA A 1 72 ? 13.601 -2.355 9.312 1.00 57.12 72 ALA A CA 1
ATOM 519 C C . ALA A 1 72 ? 13.132 -3.233 8.144 1.00 57.12 72 ALA A C 1
ATOM 521 O O . ALA A 1 72 ? 11.940 -3.528 8.034 1.00 57.12 72 ALA A O 1
ATOM 522 N N . GLU A 1 73 ? 14.057 -3.627 7.270 1.00 54.09 73 GLU A N 1
ATOM 523 C CA . GLU A 1 73 ? 13.786 -4.600 6.215 1.00 54.09 73 GLU A CA 1
ATOM 524 C C . GLU A 1 73 ? 13.378 -5.912 6.896 1.00 54.09 73 GLU A C 1
ATOM 526 O O . GLU A 1 73 ? 14.192 -6.612 7.494 1.00 54.09 73 GLU A O 1
ATOM 531 N N . THR A 1 74 ? 12.076 -6.188 6.890 1.00 53.47 74 THR A N 1
ATOM 532 C CA . THR A 1 74 ? 11.479 -7.397 7.453 1.00 53.47 74 THR A CA 1
ATOM 533 C C . THR A 1 74 ? 10.901 -8.186 6.291 1.00 53.47 74 THR A C 1
ATOM 535 O O . THR A 1 74 ? 10.078 -7.686 5.529 1.00 53.47 74 THR A O 1
ATOM 538 N N . GLY A 1 75 ? 11.398 -9.401 6.093 1.00 53.78 75 GLY A N 1
ATOM 539 C CA . GLY A 1 75 ? 11.014 -10.242 4.969 1.00 53.78 75 GLY A CA 1
ATOM 540 C C . GLY A 1 75 ? 11.809 -11.546 4.944 1.00 53.78 75 GLY A C 1
ATOM 541 O O . GLY A 1 75 ? 12.773 -11.688 5.702 1.00 53.78 75 GLY A O 1
ATOM 542 N N . PRO A 1 76 ? 11.415 -12.512 4.096 1.00 53.50 76 PRO A N 1
ATOM 543 C CA . PRO A 1 76 ? 12.185 -13.733 3.884 1.00 53.50 76 PRO A CA 1
ATOM 544 C C . PRO A 1 76 ? 13.619 -13.404 3.440 1.00 53.50 76 PRO A C 1
ATOM 546 O O . PRO A 1 76 ? 13.895 -12.297 2.983 1.00 53.50 76 PRO A O 1
ATOM 549 N N . VAL A 1 77 ? 14.520 -14.391 3.491 1.00 53.75 77 VAL A N 1
ATOM 550 C CA . VAL A 1 77 ? 15.960 -14.297 3.130 1.00 53.75 77 VAL A CA 1
ATOM 551 C C . VAL A 1 77 ? 16.227 -13.671 1.734 1.00 53.75 77 VAL A C 1
ATOM 553 O O . VAL A 1 77 ? 17.348 -13.292 1.414 1.00 53.75 77 VAL A O 1
ATOM 556 N N . SER A 1 78 ? 15.184 -13.469 0.926 1.00 52.12 78 SER A N 1
ATOM 557 C CA . SER A 1 78 ? 15.119 -12.656 -0.295 1.00 52.12 78 SER A CA 1
ATOM 558 C C . SER A 1 78 ? 15.287 -11.126 -0.129 1.00 52.12 78 SER A C 1
ATOM 560 O O . SER A 1 78 ? 15.096 -10.390 -1.097 1.00 52.12 78 SER A O 1
ATOM 562 N N . THR A 1 79 ? 15.636 -10.595 1.047 1.00 53.41 79 THR A N 1
ATOM 563 C CA . THR A 1 79 ? 15.719 -9.138 1.290 1.00 53.41 79 THR A CA 1
ATOM 564 C C . THR A 1 79 ? 17.009 -8.806 2.068 1.00 53.41 79 THR A C 1
ATOM 566 O O . THR A 1 79 ? 17.119 -9.336 3.173 1.00 53.41 79 THR A O 1
ATOM 569 N N . PRO A 1 80 ? 17.986 -7.972 1.593 1.00 55.31 80 PRO A N 1
ATOM 570 C CA . PRO A 1 80 ? 17.971 -7.016 0.460 1.00 55.31 80 PRO A CA 1
ATOM 571 C C . PRO A 1 80 ? 19.305 -6.833 -0.338 1.00 55.31 80 PRO A C 1
ATOM 573 O O . PRO A 1 80 ? 20.369 -6.530 0.200 1.00 55.31 80 PRO A O 1
ATOM 576 N N . GLN A 1 81 ? 19.225 -6.839 -1.675 1.00 61.97 81 GLN A N 1
ATOM 577 C CA . GLN A 1 81 ? 20.241 -6.239 -2.577 1.00 61.97 81 GLN A CA 1
ATOM 578 C C . GLN A 1 81 ? 19.666 -5.105 -3.450 1.00 61.97 81 GLN A C 1
ATOM 580 O O . GLN A 1 81 ? 20.370 -4.520 -4.271 1.00 61.97 81 GLN A O 1
ATOM 585 N N . LEU A 1 82 ? 18.385 -4.764 -3.266 1.00 75.62 82 LEU A N 1
ATOM 586 C CA . LEU A 1 82 ? 17.672 -3.808 -4.119 1.00 75.62 82 LEU A CA 1
ATOM 587 C C . LEU A 1 82 ? 17.785 -2.361 -3.645 1.00 75.62 82 LEU A C 1
ATOM 589 O O . LEU A 1 82 ? 17.689 -1.454 -4.467 1.00 75.62 82 LEU A O 1
ATOM 593 N N . ARG A 1 83 ? 18.042 -2.130 -2.351 1.00 79.38 83 ARG A N 1
ATOM 594 C CA . ARG A 1 83 ? 18.062 -0.786 -1.755 1.00 79.38 83 ARG A CA 1
ATOM 595 C C . ARG A 1 83 ? 19.027 0.158 -2.466 1.00 79.38 83 ARG A C 1
ATOM 597 O O . ARG A 1 83 ? 18.630 1.247 -2.853 1.00 79.38 83 ARG A O 1
ATOM 604 N N . ALA A 1 84 ? 20.261 -0.283 -2.713 1.00 81.44 84 ALA A N 1
ATOM 605 C CA . ALA A 1 84 ? 21.254 0.525 -3.422 1.00 81.44 84 ALA A CA 1
ATOM 606 C C . ALA A 1 84 ? 20.800 0.898 -4.849 1.00 81.44 84 ALA A C 1
ATOM 608 O O . ALA A 1 84 ? 21.048 2.014 -5.307 1.00 81.44 84 ALA A O 1
ATOM 609 N N . GLY A 1 85 ? 20.112 -0.020 -5.538 1.00 85.38 85 GLY A N 1
ATOM 610 C CA . GLY A 1 85 ? 19.531 0.227 -6.858 1.00 85.38 85 GLY A CA 1
ATOM 611 C C . GLY A 1 85 ? 18.364 1.212 -6.802 1.00 85.38 85 GLY A C 1
ATOM 612 O O . GLY A 1 85 ? 18.325 2.153 -7.588 1.00 85.38 85 GLY A O 1
ATOM 613 N N . LEU A 1 86 ? 17.464 1.053 -5.829 1.00 88.75 86 LEU A N 1
ATOM 614 C CA . LEU A 1 86 ? 16.337 1.961 -5.606 1.00 88.75 86 LEU A CA 1
ATOM 615 C C . LEU A 1 86 ? 16.801 3.371 -5.225 1.00 88.75 86 LEU A C 1
ATOM 617 O O . LEU A 1 86 ? 16.291 4.345 -5.767 1.00 88.75 86 LEU A O 1
ATOM 621 N N . GLU A 1 87 ? 17.813 3.502 -4.366 1.00 88.81 87 GLU A N 1
ATOM 622 C CA . GLU A 1 87 ? 18.418 4.796 -4.036 1.00 88.81 87 GLU A CA 1
ATOM 623 C C . GLU A 1 87 ? 19.021 5.472 -5.273 1.00 88.81 87 GLU A C 1
ATOM 625 O O . GLU A 1 87 ? 18.860 6.679 -5.454 1.00 88.81 87 GLU A O 1
ATOM 630 N N . ALA A 1 88 ? 19.711 4.712 -6.131 1.00 90.94 88 ALA A N 1
ATOM 631 C CA . ALA A 1 88 ? 20.258 5.234 -7.381 1.00 90.94 88 ALA A CA 1
ATOM 632 C C . ALA A 1 88 ? 19.150 5.692 -8.340 1.00 90.94 88 ALA A C 1
ATOM 634 O O . ALA A 1 88 ? 19.195 6.825 -8.818 1.00 90.94 88 ALA A O 1
ATOM 635 N N . ALA A 1 89 ? 18.124 4.865 -8.547 1.00 93.25 89 ALA A N 1
ATOM 636 C CA . ALA A 1 89 ? 16.975 5.208 -9.377 1.00 93.25 89 ALA A CA 1
ATOM 637 C C . ALA A 1 89 ? 16.223 6.436 -8.835 1.00 93.25 89 ALA A C 1
ATOM 639 O O . ALA A 1 89 ? 15.877 7.327 -9.604 1.00 93.25 89 ALA A O 1
ATOM 640 N N . CYS A 1 90 ? 16.041 6.552 -7.516 1.00 94.06 90 CYS A N 1
ATOM 641 C CA . CYS A 1 90 ? 15.417 7.719 -6.893 1.00 94.06 90 CYS A CA 1
ATOM 642 C C . CYS A 1 90 ? 16.254 8.994 -7.033 1.00 94.06 90 CYS A C 1
ATOM 644 O O . CYS A 1 90 ? 15.693 10.064 -7.275 1.00 94.06 90 CYS A O 1
ATOM 646 N N . ARG A 1 91 ? 17.590 8.915 -6.926 1.00 94.12 91 ARG A N 1
ATOM 647 C CA . ARG A 1 91 ? 18.462 10.063 -7.236 1.00 94.12 91 ARG A CA 1
ATOM 648 C C . ARG A 1 91 ? 18.299 10.505 -8.689 1.00 94.12 91 ARG A C 1
ATOM 650 O O . ARG A 1 91 ? 18.133 11.696 -8.933 1.00 94.12 91 ARG A O 1
ATOM 657 N N . ASN A 1 92 ? 18.288 9.559 -9.625 1.00 95.19 92 ASN A N 1
ATOM 658 C CA . ASN A 1 92 ? 18.136 9.847 -11.051 1.00 95.19 92 ASN A CA 1
ATOM 659 C C . ASN A 1 92 ? 16.745 10.405 -11.383 1.00 95.19 92 ASN A C 1
ATOM 661 O O . ASN A 1 92 ? 16.647 11.351 -12.157 1.00 95.19 92 ASN A O 1
ATOM 665 N N . ALA A 1 93 ? 15.684 9.898 -10.750 1.00 95.19 93 ALA A N 1
ATOM 666 C CA . ALA A 1 93 ? 14.331 10.430 -10.908 1.00 95.19 93 ALA A CA 1
ATOM 667 C C . ALA A 1 93 ? 14.249 11.888 -10.436 1.00 95.19 93 ALA A C 1
ATOM 669 O O . ALA A 1 93 ? 13.759 12.747 -11.161 1.00 95.19 93 ALA A O 1
ATOM 670 N N . ARG A 1 94 ? 14.798 12.190 -9.251 1.00 94.31 94 ARG A N 1
ATOM 671 C CA . ARG A 1 94 ? 14.837 13.557 -8.699 1.00 94.31 94 ARG A CA 1
ATOM 672 C C . ARG A 1 94 ? 15.670 14.513 -9.552 1.00 94.31 94 ARG A C 1
ATOM 674 O O . ARG A 1 94 ? 15.349 15.696 -9.622 1.00 94.31 94 ARG A O 1
ATOM 681 N N . ALA A 1 95 ? 16.715 14.012 -10.211 1.00 94.62 95 ALA A N 1
ATOM 682 C CA . ALA A 1 95 ? 17.556 14.805 -11.103 1.00 94.62 95 ALA A CA 1
ATOM 683 C C . ALA A 1 95 ? 16.827 15.276 -12.377 1.00 94.62 95 ALA A C 1
ATOM 685 O O . ALA A 1 95 ? 17.260 16.255 -12.979 1.00 94.62 95 ALA A O 1
ATOM 686 N N . LEU A 1 96 ? 15.709 14.642 -12.761 1.00 93.56 96 LEU A N 1
ATOM 687 C CA . LEU A 1 96 ? 14.847 15.122 -13.852 1.00 93.56 96 LEU A CA 1
ATOM 688 C C . LEU A 1 96 ? 14.029 16.368 -13.465 1.00 93.56 96 LEU A C 1
ATOM 690 O O . LEU A 1 96 ? 13.458 17.023 -14.335 1.00 93.56 96 LEU A O 1
ATOM 694 N N . GLY A 1 97 ? 14.024 16.738 -12.181 1.00 86.94 97 GLY A N 1
ATOM 695 C CA . GLY A 1 97 ? 13.354 17.924 -11.664 1.00 86.94 97 GLY A CA 1
ATOM 696 C C . GLY A 1 97 ? 11.931 17.659 -11.152 1.00 86.94 97 GLY A C 1
ATOM 697 O O . GLY A 1 97 ? 11.467 16.521 -11.127 1.00 86.94 97 GLY A O 1
ATOM 698 N N . PRO A 1 98 ? 11.233 18.715 -10.695 1.00 78.50 98 PRO A N 1
ATOM 699 C CA . PRO A 1 98 ? 9.917 18.594 -10.060 1.00 78.50 98 PRO A CA 1
ATOM 700 C C . PRO A 1 98 ? 8.764 18.420 -11.058 1.00 78.50 98 PRO A C 1
ATOM 702 O O . PRO A 1 98 ? 7.646 18.105 -10.659 1.00 78.50 98 PRO A O 1
ATOM 705 N N . VAL A 1 99 ? 9.009 18.669 -12.346 1.00 87.00 99 VAL A N 1
ATOM 706 C CA . VAL A 1 99 ? 7.998 18.546 -13.397 1.00 87.00 99 VAL A CA 1
ATOM 707 C C . VAL A 1 99 ? 8.011 17.116 -13.913 1.00 87.00 99 VAL A C 1
ATOM 709 O O . VAL A 1 99 ? 9.067 16.596 -14.268 1.00 87.00 99 VAL A O 1
ATOM 712 N N . VAL A 1 100 ? 6.834 16.491 -13.975 1.00 88.62 100 VAL A N 1
ATOM 713 C CA . VAL A 1 100 ? 6.697 15.152 -14.555 1.00 88.62 100 VAL A CA 1
ATOM 714 C C . VAL A 1 100 ? 7.159 15.207 -16.019 1.00 88.62 100 VAL A C 1
ATOM 716 O O . VAL A 1 100 ? 6.638 16.028 -16.779 1.00 88.62 100 VAL A O 1
ATOM 719 N N . PRO A 1 101 ? 8.134 14.373 -16.421 1.00 93.81 101 PRO A N 1
ATOM 720 C CA . PRO A 1 101 ? 8.628 14.353 -17.789 1.00 93.81 101 PRO A CA 1
ATOM 721 C C . PRO A 1 101 ? 7.540 13.930 -18.783 1.00 93.81 101 PRO A C 1
ATOM 723 O O . PRO A 1 101 ? 6.512 13.359 -18.412 1.00 93.81 101 PRO A O 1
ATOM 726 N N . ASP A 1 102 ? 7.776 14.169 -20.074 1.00 96.44 102 ASP A N 1
ATOM 727 C CA . ASP A 1 102 ? 6.932 13.578 -21.111 1.00 96.44 102 ASP A CA 1
ATOM 728 C C . ASP A 1 102 ? 7.034 12.040 -21.121 1.00 96.44 102 ASP A C 1
ATOM 73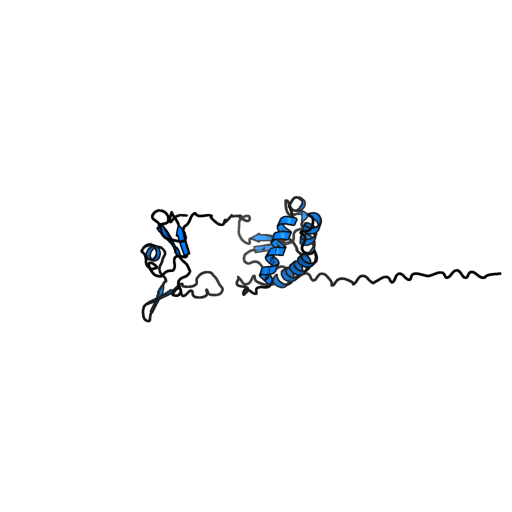0 O O . ASP A 1 102 ? 7.913 11.438 -20.499 1.00 96.44 102 ASP A O 1
ATOM 734 N N . VAL A 1 103 ? 6.117 11.385 -21.839 1.00 97.31 103 VAL A N 1
ATOM 735 C CA . VAL A 1 103 ? 6.019 9.916 -21.874 1.00 97.31 103 VAL A CA 1
ATOM 736 C C . VAL A 1 103 ? 7.289 9.237 -22.396 1.00 97.31 103 VAL A C 1
ATOM 738 O O . VAL A 1 103 ? 7.615 8.136 -21.954 1.00 97.31 103 VAL A O 1
ATOM 741 N N . THR A 1 104 ? 8.039 9.888 -23.288 1.00 96.81 104 THR A N 1
ATOM 742 C CA . THR A 1 104 ? 9.282 9.344 -23.846 1.00 96.81 104 THR A CA 1
ATOM 743 C C . THR A 1 104 ? 10.383 9.372 -22.797 1.00 96.81 104 THR A C 1
ATOM 745 O O . THR A 1 104 ? 11.026 8.354 -22.551 1.00 96.81 104 THR A O 1
ATOM 748 N N . VAL A 1 105 ? 10.574 10.514 -22.136 1.00 97.06 105 VAL A N 1
ATOM 749 C CA . VAL A 1 105 ? 11.583 10.665 -21.081 1.00 97.06 105 VAL A CA 1
ATOM 750 C C . VAL A 1 105 ? 11.242 9.794 -19.867 1.00 97.06 105 VAL A C 1
ATOM 752 O O . VAL A 1 105 ? 12.129 9.140 -19.322 1.00 97.06 105 VAL A O 1
ATOM 755 N N . ALA A 1 106 ? 9.964 9.705 -19.485 1.00 97.38 106 ALA A N 1
ATOM 756 C CA . ALA A 1 106 ? 9.507 8.821 -18.413 1.00 97.38 106 ALA A CA 1
ATOM 757 C C . ALA A 1 106 ? 9.804 7.343 -18.717 1.00 97.38 106 ALA A C 1
ATOM 759 O O . ALA A 1 106 ? 10.262 6.603 -17.848 1.00 97.38 106 ALA A O 1
ATOM 760 N N . ARG A 1 107 ? 9.603 6.909 -19.966 1.00 97.62 107 ARG A N 1
ATOM 761 C CA . ARG A 1 107 ? 9.933 5.547 -20.398 1.00 97.62 107 ARG A CA 1
ATOM 762 C C . ARG A 1 107 ? 11.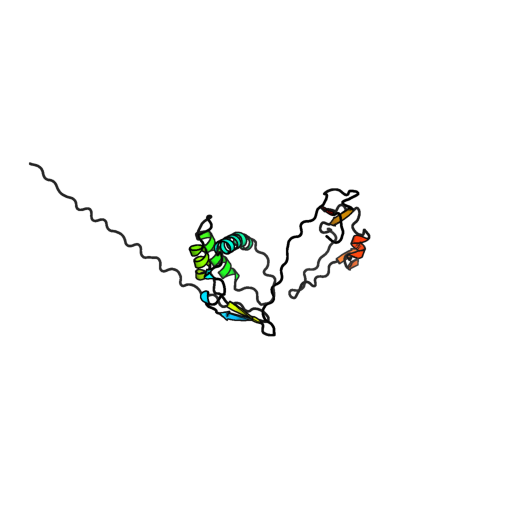438 5.291 -20.384 1.00 97.62 107 ARG A C 1
ATOM 764 O O . ARG A 1 107 ? 11.878 4.307 -19.795 1.00 97.62 107 ARG A O 1
ATOM 771 N N . LEU A 1 108 ? 12.225 6.203 -20.960 1.00 97.06 108 LEU A N 1
ATOM 772 C CA . LEU A 1 108 ? 13.690 6.121 -20.965 1.00 97.06 108 LEU A CA 1
ATOM 773 C C . LEU A 1 108 ? 14.272 6.094 -19.549 1.00 97.06 108 LEU A C 1
ATOM 775 O O . LEU A 1 108 ? 15.275 5.424 -19.319 1.00 97.06 108 LEU A O 1
ATOM 779 N N . PHE A 1 109 ? 13.638 6.772 -18.588 1.00 97.25 109 PHE A N 1
ATOM 780 C CA . PHE A 1 109 ? 14.022 6.669 -17.184 1.00 97.25 109 PHE A CA 1
ATOM 781 C C . PHE A 1 109 ? 13.966 5.216 -16.696 1.00 97.25 109 PHE A C 1
ATOM 783 O O . PHE A 1 109 ? 14.951 4.734 -16.135 1.00 97.25 109 PHE A O 1
ATOM 790 N N . PHE A 1 110 ? 12.864 4.498 -16.929 1.00 97.38 110 PHE A N 1
ATOM 791 C CA . PHE A 1 110 ? 12.765 3.100 -16.514 1.00 97.38 110 PHE A CA 1
ATOM 792 C C . PHE A 1 110 ? 13.783 2.224 -17.251 1.00 97.38 110 PHE A C 1
ATOM 794 O O . PHE A 1 110 ? 14.507 1.465 -16.608 1.00 97.38 110 PHE A O 1
ATOM 801 N N . GLU A 1 111 ? 13.924 2.402 -18.567 1.00 96.75 111 GLU A N 1
ATOM 802 C CA . GLU A 1 111 ? 14.880 1.646 -19.387 1.00 96.75 111 GLU A CA 1
ATOM 803 C C . GLU A 1 111 ? 16.340 1.848 -18.953 1.00 96.75 111 GLU A C 1
ATOM 805 O O . GLU A 1 111 ? 17.127 0.903 -18.975 1.00 96.75 111 GLU A O 1
ATOM 810 N N . ALA A 1 112 ? 16.693 3.053 -18.496 1.00 95.31 112 ALA A N 1
ATOM 811 C CA . ALA A 1 112 ? 18.035 3.383 -18.026 1.00 95.31 112 ALA A CA 1
ATOM 812 C C . ALA A 1 112 ? 18.320 2.939 -16.579 1.00 95.31 112 ALA A C 1
ATOM 814 O O . ALA A 1 112 ? 19.482 2.761 -16.214 1.00 95.31 112 ALA A O 1
ATOM 815 N N . ASN A 1 113 ? 17.290 2.784 -15.739 1.00 94.31 113 ASN A N 1
ATOM 816 C CA . ASN A 1 113 ? 17.454 2.557 -14.295 1.00 94.31 113 ASN A CA 1
ATOM 817 C C . ASN A 1 113 ? 17.046 1.153 -13.829 1.00 94.31 113 ASN A C 1
ATOM 819 O O . ASN A 1 113 ? 17.424 0.743 -12.730 1.00 94.31 113 ASN A O 1
ATOM 823 N N . PHE A 1 114 ? 16.302 0.402 -14.644 1.00 94.31 114 PHE A N 1
ATOM 824 C CA . PHE A 1 114 ? 15.754 -0.902 -14.282 1.00 94.31 114 PHE A CA 1
ATOM 825 C C . PHE A 1 114 ? 16.012 -1.944 -15.365 1.00 94.31 114 PHE A C 1
ATOM 827 O O . PHE A 1 114 ? 16.070 -1.649 -16.558 1.00 94.31 114 PHE A O 1
ATOM 834 N N . ARG A 1 115 ? 16.124 -3.201 -14.927 1.00 92.00 115 ARG A N 1
ATOM 835 C CA . ARG A 1 115 ? 16.184 -4.373 -15.805 1.00 92.00 115 ARG A CA 1
ATOM 836 C C . ARG A 1 115 ? 14.925 -5.204 -15.581 1.00 92.00 115 ARG A C 1
ATOM 838 O O . ARG A 1 115 ? 14.677 -5.567 -14.428 1.00 92.00 115 ARG A O 1
ATOM 845 N N . PRO A 1 116 ? 14.151 -5.515 -16.627 1.00 95.19 116 PRO A N 1
ATOM 846 C CA . PRO A 1 116 ? 12.963 -6.325 -16.463 1.00 95.19 116 PRO A CA 1
ATOM 847 C C . PRO A 1 116 ? 13.324 -7.811 -16.383 1.00 95.19 116 PRO A C 1
ATOM 849 O O . PRO A 1 116 ? 14.178 -8.317 -17.115 1.00 95.19 116 PRO A O 1
ATOM 852 N N . PHE A 1 117 ? 12.642 -8.514 -15.484 1.00 93.25 117 PHE A N 1
ATOM 853 C CA . PHE A 1 117 ? 12.727 -9.960 -15.331 1.00 93.25 117 PHE A CA 1
ATOM 854 C C . PHE A 1 117 ? 11.317 -10.547 -15.363 1.00 93.25 117 PHE A C 1
ATOM 856 O O . PHE A 1 117 ? 10.410 -10.022 -14.718 1.00 93.25 117 PHE A O 1
ATOM 863 N N . ARG A 1 118 ? 11.136 -11.661 -16.072 1.00 92.75 118 ARG A N 1
ATOM 864 C CA . ARG A 1 118 ? 9.967 -12.524 -15.920 1.00 92.75 118 ARG A CA 1
ATOM 865 C C . ARG A 1 118 ? 10.145 -13.356 -14.651 1.00 92.75 118 ARG A C 1
ATOM 867 O O . ARG A 1 118 ? 11.167 -14.016 -14.474 1.00 92.75 118 ARG A O 1
ATOM 874 N N . ILE A 1 119 ? 9.142 -13.323 -13.779 1.00 91.75 119 ILE A N 1
ATOM 875 C CA . ILE A 1 119 ? 9.089 -14.155 -12.574 1.00 91.75 119 ILE A CA 1
ATOM 876 C C . ILE A 1 119 ? 8.509 -15.515 -12.970 1.00 91.75 119 ILE A C 1
ATOM 878 O O . ILE A 1 119 ? 7.385 -15.585 -13.466 1.00 91.75 119 ILE A O 1
ATOM 882 N N . VAL A 1 120 ? 9.277 -16.584 -12.764 1.00 90.50 120 VAL A N 1
ATOM 883 C CA . VAL A 1 120 ? 8.905 -17.965 -13.102 1.00 90.50 120 VAL A CA 1
ATOM 884 C C . VAL A 1 120 ? 8.776 -18.776 -11.806 1.00 90.50 120 VAL A C 1
ATOM 886 O O . VAL A 1 120 ? 9.801 -19.123 -11.217 1.00 90.50 120 VAL A O 1
ATOM 889 N N . PRO A 1 121 ? 7.553 -19.068 -11.323 1.00 89.44 121 PRO A N 1
ATOM 890 C CA . PRO A 1 121 ? 7.348 -19.882 -10.123 1.00 89.44 121 PRO A CA 1
ATOM 891 C C . PRO A 1 121 ? 7.934 -21.294 -10.267 1.00 89.44 121 PRO A C 1
ATOM 893 O O . PRO A 1 121 ? 7.823 -21.910 -11.326 1.00 89.44 121 PRO A O 1
ATOM 896 N N . GLU A 1 122 ? 8.518 -21.840 -9.196 1.00 86.62 122 GLU A N 1
ATOM 897 C CA . GLU A 1 122 ? 9.108 -23.194 -9.196 1.00 86.62 122 GLU A CA 1
ATOM 898 C C . GLU A 1 122 ? 8.058 -24.315 -9.319 1.00 86.62 122 GLU A C 1
ATOM 900 O O . GLU A 1 122 ? 8.365 -25.420 -9.770 1.00 86.62 122 GLU A O 1
ATOM 905 N N . ARG A 1 123 ? 6.812 -24.057 -8.898 1.00 84.56 123 ARG A N 1
ATOM 906 C CA . ARG A 1 123 ? 5.664 -24.977 -8.992 1.00 84.56 123 ARG A CA 1
ATOM 907 C C . ARG A 1 123 ? 4.430 -24.180 -9.476 1.00 84.56 123 ARG A C 1
ATOM 909 O O . ARG A 1 123 ? 4.271 -23.044 -9.050 1.00 84.56 123 ARG A O 1
ATOM 916 N N . ASN A 1 124 ? 3.617 -24.772 -10.372 1.00 65.75 124 ASN A N 1
ATOM 917 C CA . ASN A 1 124 ? 2.415 -24.237 -11.085 1.00 65.75 124 ASN A CA 1
ATOM 918 C C . ASN A 1 124 ? 1.546 -23.193 -10.331 1.00 65.75 124 ASN A C 1
ATOM 920 O O . ASN A 1 124 ? 1.444 -23.341 -9.113 1.00 65.75 124 ASN A O 1
ATOM 924 N N . PRO A 1 125 ? 0.767 -22.280 -10.990 1.00 67.62 125 PRO A N 1
ATOM 925 C CA . PRO A 1 125 ? 0.440 -22.075 -12.426 1.00 67.62 125 PRO A CA 1
ATOM 926 C C . PRO A 1 125 ? 0.856 -20.638 -12.914 1.00 67.62 125 PRO A C 1
ATOM 928 O O . PRO A 1 125 ? 1.734 -20.054 -12.278 1.00 67.62 125 PRO A O 1
ATOM 931 N N . PRO A 1 126 ? 0.322 -20.036 -14.016 1.00 75.69 126 PRO A N 1
ATOM 932 C CA . PRO A 1 126 ? 0.597 -18.631 -14.365 1.00 75.69 126 PRO A CA 1
ATOM 933 C C . PRO A 1 126 ? 0.294 -17.683 -13.199 1.00 75.69 126 PRO A C 1
ATOM 935 O O . PRO A 1 126 ? -0.561 -17.985 -12.366 1.00 75.69 126 PRO A O 1
ATOM 938 N N . GLY A 1 127 ? 0.968 -16.529 -13.159 1.00 80.00 127 GLY A N 1
ATOM 939 C CA . GLY A 1 127 ? 0.709 -15.508 -12.141 1.00 80.00 127 GLY A CA 1
ATOM 940 C C . GLY A 1 127 ? -0.782 -15.159 -12.051 1.00 80.00 127 GLY A C 1
ATOM 941 O O . GLY A 1 127 ? -1.466 -15.074 -13.070 1.00 80.00 127 GLY A O 1
ATOM 942 N N . PHE A 1 128 ? -1.281 -14.969 -10.830 1.00 86.19 128 PHE A N 1
ATOM 943 C CA . PHE A 1 128 ? -2.673 -14.623 -10.553 1.00 86.19 128 PHE A CA 1
ATOM 944 C C . PHE A 1 128 ? -2.743 -13.207 -9.979 1.00 86.19 128 PHE A C 1
ATOM 946 O O . PHE A 1 128 ? -2.031 -12.892 -9.027 1.00 86.19 128 PHE A O 1
ATOM 953 N N . LEU A 1 129 ? -3.581 -12.357 -10.573 1.00 90.62 129 LEU A N 1
ATOM 954 C CA . LEU A 1 129 ? -3.777 -10.972 -10.149 1.00 90.62 129 LEU A CA 1
ATOM 955 C C . LEU A 1 129 ? -5.096 -10.842 -9.383 1.00 90.62 129 LEU A C 1
ATOM 957 O O . LEU A 1 129 ? -6.151 -11.216 -9.890 1.00 90.62 129 LEU A O 1
ATOM 961 N N . THR A 1 130 ? -5.029 -10.255 -8.192 1.00 94.06 130 THR A N 1
ATOM 962 C CA . THR A 1 130 ? -6.188 -9.837 -7.391 1.00 94.06 130 THR A CA 1
ATOM 963 C C . THR A 1 130 ? -6.199 -8.320 -7.231 1.00 94.06 130 THR A C 1
ATOM 965 O O . THR A 1 130 ? -5.179 -7.667 -7.446 1.00 94.06 130 THR A O 1
ATOM 968 N N . GLY A 1 131 ? -7.332 -7.759 -6.809 1.00 95.31 131 GLY A N 1
ATOM 969 C CA . GLY A 1 131 ? -7.457 -6.346 -6.454 1.00 95.31 131 GLY A CA 1
ATOM 970 C C . GLY A 1 131 ? -7.851 -6.165 -4.991 1.00 95.31 131 GLY A C 1
ATOM 971 O O . GLY A 1 131 ? -8.550 -7.005 -4.427 1.00 95.31 131 GLY A O 1
ATOM 972 N N . TYR A 1 132 ? -7.408 -5.063 -4.397 1.00 96.50 132 TYR A N 1
ATOM 973 C CA . TYR A 1 132 ? -7.913 -4.534 -3.133 1.00 96.50 132 TYR A CA 1
ATOM 974 C C . TYR A 1 132 ? -8.282 -3.061 -3.347 1.00 96.50 132 TYR A C 1
ATOM 976 O O . TYR A 1 132 ? -7.810 -2.441 -4.302 1.00 96.50 132 TYR A O 1
ATOM 984 N N . TYR A 1 133 ? -9.130 -2.514 -2.484 1.00 95.62 133 TYR A N 1
ATOM 985 C CA . TYR A 1 133 ? -9.538 -1.112 -2.515 1.00 95.62 133 TYR A CA 1
ATOM 986 C C . TYR A 1 133 ? -9.655 -0.574 -1.086 1.00 95.62 133 TYR A C 1
ATOM 988 O O . TYR A 1 133 ? -9.631 -1.348 -0.127 1.00 95.62 133 TYR A O 1
ATOM 996 N N . GLU A 1 134 ? -9.744 0.745 -0.958 1.00 96.38 134 GLU A N 1
ATOM 997 C CA . GLU A 1 134 ? -10.069 1.425 0.294 1.00 96.38 134 GLU A CA 1
ATOM 998 C C . GLU A 1 134 ? -11.584 1.684 0.308 1.00 96.38 134 GLU A C 1
ATOM 1000 O O . GLU A 1 134 ? -12.061 2.417 -0.561 1.00 96.38 134 GLU A O 1
ATOM 1005 N N . PRO A 1 135 ? -12.365 1.027 1.188 1.00 94.75 135 PRO A N 1
ATOM 1006 C CA . PRO A 1 135 ? -13.805 1.238 1.240 1.00 94.75 135 PR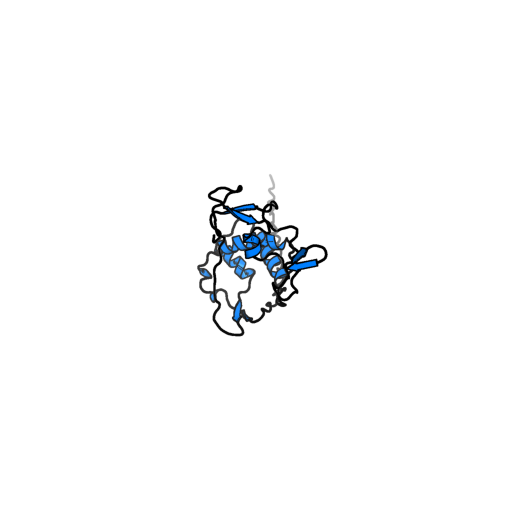O A CA 1
ATOM 1007 C C . PRO A 1 135 ? -14.142 2.616 1.814 1.00 94.75 135 PRO A C 1
ATOM 1009 O O . PRO A 1 135 ? -13.519 3.077 2.769 1.00 94.75 135 PRO A O 1
ATOM 1012 N N . GLU A 1 136 ? -15.170 3.244 1.248 1.00 95.81 136 GLU A N 1
ATOM 1013 C CA . GLU A 1 136 ? -15.772 4.467 1.777 1.00 95.81 136 GLU A CA 1
ATOM 1014 C C . GLU A 1 136 ? -17.074 4.098 2.496 1.00 95.81 136 GLU A C 1
ATOM 1016 O O . GLU A 1 136 ? -17.974 3.517 1.889 1.00 95.81 136 GLU A O 1
ATOM 1021 N N . VAL A 1 137 ? -17.161 4.416 3.790 1.00 95.50 137 VAL A N 1
ATOM 1022 C CA . VAL A 1 137 ? -18.309 4.086 4.650 1.00 95.50 137 VAL A CA 1
ATOM 1023 C C . VAL A 1 137 ? -18.795 5.351 5.348 1.00 95.50 137 VAL A C 1
ATOM 1025 O O . VAL A 1 137 ? -17.995 6.131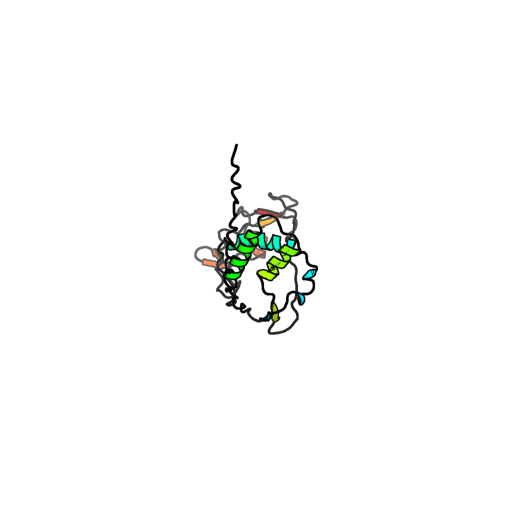 5.871 1.00 95.50 137 VAL A O 1
ATOM 1028 N N . GLU A 1 138 ? -20.112 5.563 5.367 1.00 96.19 138 GLU A N 1
ATOM 1029 C CA . GLU A 1 138 ? -20.712 6.667 6.116 1.00 96.19 138 GLU A CA 1
ATOM 1030 C C . GLU A 1 138 ? -20.595 6.428 7.625 1.00 96.19 138 GLU A C 1
ATOM 1032 O O . GLU A 1 138 ? -20.853 5.335 8.139 1.00 96.19 138 GLU A O 1
ATOM 1037 N N . GLY A 1 139 ? -20.229 7.477 8.355 1.00 96.69 139 GLY A N 1
ATOM 1038 C CA . GLY A 1 139 ? -20.038 7.391 9.792 1.00 96.69 139 GLY A CA 1
ATOM 1039 C C . GLY A 1 139 ? -20.245 8.714 10.510 1.00 96.69 139 GLY A C 1
ATOM 1040 O O . GLY A 1 139 ? -20.315 9.787 9.910 1.00 96.69 139 GLY A O 1
ATOM 1041 N N . SER A 1 140 ? -20.307 8.626 11.833 1.00 98.06 140 SER A N 1
ATOM 1042 C CA . SER A 1 140 ? -20.446 9.759 12.739 1.00 98.06 140 SER A CA 1
ATOM 1043 C C . SER A 1 140 ? -19.338 9.764 13.788 1.00 98.06 140 SER A C 1
ATOM 1045 O O . SER A 1 140 ? -18.952 8.722 14.315 1.00 98.06 140 SER A O 1
ATOM 1047 N N . ALA A 1 141 ? -18.859 10.954 14.153 1.00 97.31 141 ALA A N 1
ATOM 1048 C CA . ALA A 1 141 ? -17.933 11.124 15.275 1.00 97.31 141 ALA A CA 1
ATOM 1049 C C . ALA A 1 141 ? -18.607 10.878 16.640 1.00 97.31 141 ALA A C 1
ATOM 1051 O O . ALA A 1 141 ? -17.931 10.648 17.640 1.00 97.31 141 ALA A O 1
ATOM 1052 N N . THR A 1 142 ? -19.940 10.929 16.704 1.00 97.00 142 THR A N 1
ATOM 1053 C CA . THR A 1 142 ? -20.724 10.668 17.917 1.00 97.00 142 THR A CA 1
ATOM 1054 C C . THR A 1 142 ? -21.768 9.589 17.670 1.00 97.00 142 THR A C 1
ATOM 1056 O O . THR A 1 142 ? -22.346 9.495 16.588 1.00 97.00 142 THR A O 1
ATOM 1059 N N . ARG A 1 143 ? -22.042 8.774 18.690 1.00 97.19 143 ARG A N 1
ATOM 1060 C CA . ARG A 1 143 ? -23.062 7.728 18.602 1.00 97.19 143 ARG A CA 1
ATOM 1061 C C . ARG A 1 143 ? -24.451 8.337 18.409 1.00 97.19 143 ARG A C 1
ATOM 1063 O O . ARG A 1 143 ? -24.847 9.217 19.175 1.00 97.19 143 ARG A O 1
ATOM 1070 N N . THR A 1 144 ? -25.212 7.821 17.449 1.00 97.69 144 THR A N 1
ATOM 1071 C CA . THR A 1 144 ? -26.613 8.206 17.220 1.00 97.69 144 THR A CA 1
ATOM 1072 C C . THR A 1 144 ? -27.504 6.966 17.111 1.00 97.69 144 THR A C 1
ATOM 1074 O O . THR A 1 144 ? -27.043 5.841 17.292 1.00 97.69 144 THR A O 1
ATOM 1077 N N . ALA A 1 145 ? -28.801 7.165 16.852 1.00 96.94 145 ALA A N 1
ATOM 1078 C CA . ALA A 1 145 ? -29.714 6.059 16.558 1.00 96.94 145 ALA A CA 1
ATOM 1079 C C . ALA A 1 145 ? -29.390 5.363 15.220 1.00 96.94 145 ALA A C 1
ATOM 1081 O O . ALA A 1 145 ? -29.697 4.188 15.065 1.00 96.94 145 ALA A O 1
ATOM 1082 N N . GLU A 1 146 ? -28.777 6.088 14.281 1.00 97.31 146 GLU A N 1
ATOM 1083 C CA . GLU A 1 146 ? -28.379 5.591 12.959 1.00 97.31 146 GLU A CA 1
ATOM 1084 C C . GLU A 1 146 ? -26.953 5.023 12.973 1.00 97.31 146 GLU A C 1
ATOM 1086 O O . GLU A 1 146 ? -26.719 3.927 12.479 1.00 97.31 146 GLU A O 1
ATOM 1091 N N . PHE A 1 147 ? -26.012 5.719 13.618 1.00 98.19 147 PHE A N 1
ATOM 1092 C CA . PHE A 1 147 ? -24.608 5.317 13.719 1.00 98.19 147 PHE A CA 1
ATOM 1093 C C . PHE A 1 147 ? -24.346 4.666 15.077 1.00 98.19 147 PHE A C 1
ATOM 1095 O O . PHE A 1 147 ? -23.998 5.331 16.061 1.00 98.19 147 PHE A O 1
ATOM 1102 N N . GLY A 1 148 ? -24.587 3.355 15.129 1.00 96.25 148 GLY A N 1
ATOM 1103 C CA . GLY A 1 148 ? -24.614 2.565 16.359 1.00 96.25 148 GLY A CA 1
ATOM 1104 C C . GLY A 1 148 ? -23.459 1.579 16.545 1.00 96.25 148 GLY A C 1
ATOM 1105 O O . GLY A 1 148 ? -23.324 1.063 17.657 1.00 96.25 148 GLY A O 1
ATOM 1106 N N . VAL A 1 149 ? -22.628 1.340 15.521 1.00 96.75 149 VAL A N 1
ATOM 1107 C CA . VAL A 1 149 ? -21.516 0.370 15.547 1.00 96.75 149 VAL A CA 1
ATOM 1108 C C . VAL A 1 149 ? -20.173 1.087 15.734 1.00 96.75 149 VAL A C 1
ATOM 1110 O O . VAL A 1 149 ? -19.829 1.918 14.900 1.00 96.75 149 VAL A O 1
ATOM 1113 N N . PRO A 1 150 ? -19.395 0.806 16.792 1.00 97.38 150 PRO A N 1
ATOM 1114 C CA . PRO A 1 150 ? -18.158 1.532 17.066 1.00 97.38 150 PRO A CA 1
ATOM 1115 C C . PRO A 1 150 ? -16.993 1.061 16.184 1.00 97.38 150 PRO A C 1
ATOM 1117 O O . PRO A 1 150 ? -16.756 -0.136 16.028 1.00 97.38 150 PRO A O 1
ATOM 1120 N N . VAL A 1 151 ? -16.197 2.011 15.695 1.00 97.00 151 VAL A N 1
ATOM 1121 C CA . VAL A 1 151 ? -14.849 1.772 15.166 1.00 97.00 151 VAL A CA 1
ATOM 1122 C C . VAL A 1 151 ? -13.862 2.144 16.264 1.00 97.00 151 VAL A C 1
ATOM 1124 O O . VAL A 1 151 ? -13.864 3.280 16.738 1.00 97.00 151 VAL A O 1
ATOM 1127 N N . TYR A 1 152 ? -13.033 1.197 16.698 1.00 97.75 152 TYR A N 1
ATOM 1128 C CA . TYR A 1 152 ? -12.129 1.393 17.830 1.00 97.75 152 TYR A CA 1
ATOM 1129 C C . TYR A 1 152 ? -10.710 1.778 17.400 1.00 97.75 152 TYR A C 1
ATOM 1131 O O . TYR A 1 152 ? -10.131 1.193 16.485 1.00 97.75 152 TYR A O 1
ATOM 1139 N N . ALA A 1 153 ? -10.110 2.715 18.133 1.00 97.50 153 ALA A N 1
ATOM 1140 C CA . ALA A 1 153 ? -8.667 2.886 18.185 1.00 97.50 153 ALA A CA 1
ATOM 1141 C C . ALA A 1 153 ? -8.002 1.638 18.783 1.00 97.50 153 ALA A C 1
ATOM 1143 O O . ALA A 1 153 ? -8.631 0.836 19.479 1.00 97.50 153 ALA A O 1
ATOM 1144 N N . ARG A 1 154 ? -6.689 1.499 18.569 1.00 96.00 154 ARG A N 1
ATOM 1145 C CA . ARG A 1 154 ? -5.904 0.451 19.225 1.00 96.00 154 ARG A CA 1
ATOM 1146 C C . ARG A 1 154 ? -5.963 0.633 20.756 1.00 96.00 154 ARG A C 1
ATOM 1148 O O . ARG A 1 154 ? -5.511 1.671 21.230 1.00 96.00 154 ARG A O 1
ATOM 1155 N N . PRO A 1 155 ? -6.416 -0.370 21.529 1.00 96.44 155 PRO A N 1
ATOM 1156 C CA . PRO A 1 155 ? -6.416 -0.289 22.988 1.00 96.44 155 PRO A CA 1
ATOM 1157 C C . PRO A 1 155 ? -4.997 -0.306 23.587 1.00 96.44 155 PRO A C 1
ATOM 1159 O O . PRO A 1 155 ? -4.132 -1.051 23.117 1.00 96.44 155 PRO A O 1
ATOM 1162 N N . ASP A 1 156 ? -4.774 0.444 24.670 1.00 94.19 156 ASP A N 1
ATOM 1163 C CA . ASP A 1 156 ? -3.464 0.531 25.348 1.00 94.19 156 ASP A CA 1
ATOM 1164 C C . ASP A 1 156 ? -3.029 -0.776 26.033 1.00 94.19 156 ASP A C 1
ATOM 1166 O O . ASP A 1 156 ? -1.838 -1.041 26.200 1.00 94.19 156 ASP A O 1
ATOM 1170 N N . ASP A 1 157 ? -3.987 -1.622 26.417 1.00 94.31 157 ASP A N 1
ATOM 1171 C CA . ASP A 1 157 ? -3.743 -2.936 27.018 1.00 94.31 157 ASP A CA 1
ATOM 1172 C C . ASP A 1 157 ? -3.486 -4.039 25.976 1.00 94.31 157 ASP A C 1
ATOM 1174 O O . ASP A 1 157 ? -3.251 -5.189 26.354 1.00 94.31 157 ASP A O 1
ATOM 1178 N N . LEU A 1 158 ? -3.516 -3.709 24.676 1.00 95.00 158 LEU A N 1
ATOM 1179 C CA . LEU A 1 158 ? -3.224 -4.641 23.588 1.00 95.00 158 LEU A CA 1
ATOM 1180 C C . LEU A 1 158 ? -1.711 -4.838 23.437 1.00 95.00 158 LEU A C 1
ATOM 1182 O O . LEU A 1 158 ? -0.987 -4.057 22.799 1.00 95.00 158 LEU A O 1
ATOM 1186 N N . ILE A 1 159 ? -1.246 -5.955 23.990 1.00 92.62 159 ILE A N 1
ATOM 1187 C CA . ILE A 1 159 ? 0.145 -6.394 23.966 1.00 92.62 159 ILE A CA 1
ATOM 1188 C C . ILE A 1 159 ? 0.323 -7.350 22.785 1.00 92.62 159 ILE A C 1
ATOM 1190 O O . ILE A 1 159 ? 0.048 -8.544 22.882 1.00 92.62 159 ILE A O 1
ATOM 1194 N N . ALA A 1 160 ? 0.797 -6.826 21.657 1.00 88.00 160 ALA A N 1
ATOM 1195 C CA . ALA A 1 160 ? 1.184 -7.640 20.508 1.00 88.00 160 ALA A CA 1
ATOM 1196 C C . ALA A 1 160 ? 2.655 -8.053 20.638 1.00 88.00 160 ALA A C 1
ATOM 1198 O O . ALA A 1 160 ? 3.541 -7.194 20.705 1.00 88.00 160 ALA A O 1
ATOM 1199 N N . SER A 1 161 ? 2.936 -9.357 20.656 1.00 78.12 161 SER A N 1
ATOM 1200 C CA . SER A 1 161 ? 4.311 -9.825 20.519 1.00 78.12 161 SER A CA 1
ATOM 1201 C C . SER A 1 161 ? 4.788 -9.586 19.089 1.00 78.12 161 SER A C 1
ATOM 1203 O O . SER A 1 161 ? 4.037 -9.751 18.123 1.00 78.12 161 SER A O 1
ATOM 1205 N N . ARG A 1 162 ? 6.060 -9.194 18.932 1.00 67.75 162 ARG A N 1
ATOM 1206 C CA . ARG A 1 162 ? 6.670 -9.238 17.603 1.00 67.75 162 ARG A CA 1
ATOM 1207 C C . ARG A 1 162 ? 6.643 -10.691 17.138 1.00 67.75 162 ARG A C 1
ATOM 1209 O O . ARG A 1 162 ? 7.069 -11.559 17.908 1.00 67.75 162 ARG A O 1
ATOM 1216 N N . PRO A 1 163 ? 6.159 -10.969 15.922 1.00 59.47 163 PRO A N 1
ATOM 1217 C CA . PRO A 1 163 ? 6.305 -12.299 15.378 1.00 59.47 163 PRO A CA 1
ATOM 1218 C C . PRO A 1 163 ? 7.788 -12.675 15.313 1.00 59.47 163 PRO A C 1
ATOM 1220 O O . PRO A 1 163 ? 8.652 -11.803 15.163 1.00 59.47 163 PRO A O 1
ATOM 1223 N N . ALA A 1 164 ? 8.088 -13.971 15.405 1.00 58.16 164 ALA A N 1
ATOM 1224 C CA . ALA A 1 164 ? 9.377 -14.464 14.940 1.00 58.16 164 ALA A CA 1
ATOM 1225 C C . ALA A 1 164 ? 9.563 -14.072 13.457 1.00 58.16 164 ALA A C 1
ATOM 1227 O O . ALA A 1 164 ? 8.596 -13.752 12.763 1.00 58.16 164 ALA A O 1
ATOM 1228 N N . SER A 1 165 ? 10.807 -14.047 12.972 1.00 58.03 165 SER A N 1
ATOM 1229 C CA . SER A 1 165 ? 11.169 -13.559 11.627 1.00 58.03 165 SER A CA 1
ATOM 1230 C C . SER A 1 165 ? 10.491 -14.298 10.456 1.00 58.03 165 SER A C 1
ATOM 1232 O O . SER A 1 165 ? 10.756 -13.982 9.302 1.00 58.03 165 SER A O 1
ATOM 1234 N N . ASP A 1 166 ? 9.645 -15.286 10.733 1.00 51.41 166 ASP A N 1
ATOM 1235 C CA . ASP A 1 166 ? 9.040 -16.238 9.811 1.00 51.41 166 ASP A CA 1
ATOM 1236 C C . ASP A 1 166 ? 7.493 -16.185 9.736 1.00 51.41 166 ASP A C 1
ATOM 1238 O O . ASP A 1 166 ? 6.875 -17.124 9.231 1.00 51.41 166 ASP A O 1
ATOM 1242 N N . GLY A 1 167 ? 6.829 -15.087 10.135 1.00 54.56 167 GLY A N 1
ATOM 1243 C CA . GLY A 1 167 ? 5.436 -14.846 9.707 1.00 54.56 167 GLY A CA 1
ATOM 1244 C C . GLY A 1 167 ? 4.626 -13.838 10.523 1.00 54.56 167 GLY A C 1
ATOM 1245 O O . GLY A 1 167 ? 5.149 -13.180 11.402 1.00 54.56 167 GLY A O 1
ATOM 1246 N N . ASN A 1 168 ? 3.313 -13.748 10.273 1.00 59.56 168 ASN A N 1
ATOM 1247 C CA . ASN A 1 168 ? 2.360 -12.902 11.022 1.00 59.56 168 ASN A CA 1
ATOM 1248 C C . ASN A 1 168 ? 1.700 -13.657 12.197 1.00 59.56 168 ASN A C 1
ATOM 1250 O O . ASN A 1 168 ? 0.488 -13.599 12.382 1.00 59.56 168 ASN A O 1
ATOM 1254 N N . ARG A 1 169 ? 2.479 -14.424 12.970 1.00 64.12 169 ARG A N 1
ATOM 1255 C CA . ARG A 1 169 ? 1.976 -15.317 14.042 1.00 64.12 169 ARG A CA 1
ATOM 1256 C C . ARG A 1 169 ? 2.220 -14.788 15.461 1.00 64.12 169 ARG A C 1
ATOM 1258 O O . ARG A 1 169 ? 2.324 -15.570 16.401 1.00 64.12 169 ARG A O 1
ATOM 1265 N N . GLY A 1 170 ? 2.370 -13.473 15.616 1.00 71.25 170 GLY A N 1
ATOM 1266 C CA . GLY A 1 170 ? 2.523 -12.856 16.936 1.00 71.25 170 GLY A CA 1
ATOM 1267 C C . GLY A 1 170 ? 1.284 -13.101 17.802 1.00 71.25 170 GLY A C 1
ATOM 1268 O O . GLY A 1 170 ? 0.159 -12.977 17.322 1.00 71.25 170 GLY A O 1
ATOM 1269 N N . ALA A 1 171 ? 1.487 -13.455 19.070 1.00 84.00 171 ALA A N 1
ATOM 1270 C CA . ALA A 1 171 ? 0.400 -13.538 20.034 1.00 84.00 171 ALA A CA 1
ATOM 1271 C C . ALA A 1 171 ? -0.062 -12.121 20.390 1.00 84.00 171 ALA A C 1
ATOM 1273 O O . ALA A 1 171 ? 0.761 -11.234 20.635 1.00 84.00 171 ALA A O 1
ATOM 1274 N N . VAL A 1 172 ? -1.375 -11.916 20.442 1.00 90.94 172 VAL A N 1
ATOM 1275 C CA . VAL A 1 172 ? -1.980 -10.670 20.915 1.00 90.94 172 VAL A CA 1
ATOM 1276 C C . VAL A 1 172 ? -2.634 -10.958 22.259 1.00 90.94 172 VAL A C 1
ATOM 1278 O O . VAL A 1 172 ? -3.510 -11.815 22.357 1.00 90.94 172 VAL A O 1
ATOM 1281 N N . MET A 1 173 ? -2.164 -10.277 23.299 1.00 94.19 173 MET A N 1
ATOM 1282 C CA . MET A 1 173 ? -2.459 -10.580 24.698 1.00 94.19 173 MET A CA 1
ATOM 1283 C C . MET A 1 173 ? -2.949 -9.331 25.436 1.00 94.19 173 MET A C 1
ATOM 1285 O O . MET A 1 173 ? -2.642 -8.211 25.032 1.00 94.19 173 MET A O 1
ATOM 1289 N N . ARG A 1 174 ? -3.657 -9.522 26.551 1.00 95.69 174 ARG A N 1
ATOM 1290 C CA . ARG A 1 174 ? -3.935 -8.498 27.573 1.00 95.69 174 ARG A CA 1
ATOM 1291 C C . ARG A 1 174 ? -3.496 -8.995 28.948 1.00 95.69 174 ARG A C 1
ATOM 1293 O O . ARG A 1 174 ? -3.244 -10.188 29.135 1.00 95.69 174 ARG A O 1
ATOM 1300 N N . ARG A 1 175 ? -3.425 -8.086 29.918 1.00 94.88 175 ARG A N 1
ATOM 1301 C CA . ARG A 1 175 ? -3.160 -8.425 31.321 1.00 94.88 175 ARG A CA 1
ATOM 1302 C C . ARG A 1 175 ? -4.469 -8.579 32.093 1.00 94.88 175 ARG A C 1
ATOM 1304 O O . ARG A 1 175 ? -5.345 -7.729 31.988 1.00 94.88 175 ARG A O 1
ATOM 1311 N N . GLU A 1 176 ? -4.562 -9.629 32.897 1.00 93.31 176 GLU A N 1
ATOM 1312 C CA . GLU A 1 176 ? -5.676 -9.883 33.811 1.00 93.31 176 GLU A CA 1
ATOM 1313 C C . GLU A 1 176 ? -5.100 -10.275 35.179 1.00 93.31 176 GLU A C 1
ATOM 1315 O O . GLU A 1 176 ? -4.567 -11.371 35.360 1.00 93.31 176 GLU A O 1
ATOM 1320 N N . GLY A 1 177 ? -5.100 -9.325 36.123 1.00 92.62 177 GLY A N 1
ATOM 1321 C CA . GLY A 1 177 ? -4.310 -9.434 37.354 1.00 92.62 177 GLY A CA 1
ATOM 1322 C C . GLY A 1 177 ? -2.816 -9.597 37.044 1.00 92.62 177 GLY A C 1
ATOM 1323 O O . GLY A 1 177 ? -2.232 -8.795 36.312 1.00 92.62 177 GLY A O 1
ATOM 1324 N N . ASP A 1 178 ? -2.212 -10.667 37.558 1.00 92.69 178 ASP A N 1
ATOM 1325 C CA . ASP A 1 178 ? -0.807 -11.004 37.291 1.00 92.69 178 ASP A CA 1
ATOM 1326 C C . ASP A 1 178 ? -0.609 -11.846 36.018 1.00 92.69 178 ASP A C 1
ATOM 1328 O O . ASP A 1 178 ? 0.526 -12.043 35.575 1.00 92.69 178 ASP A O 1
ATOM 1332 N N . ALA A 1 179 ? -1.690 -12.322 35.392 1.00 94.56 179 ALA A N 1
ATOM 1333 C CA . ALA A 1 179 ? -1.627 -13.203 34.232 1.00 94.56 179 ALA A CA 1
ATOM 1334 C C . ALA A 1 179 ? -1.640 -12.437 32.900 1.00 94.56 179 ALA A C 1
ATOM 1336 O O . ALA A 1 179 ? -2.235 -11.365 32.768 1.00 94.56 179 ALA A O 1
ATOM 1337 N N . LEU A 1 180 ? -1.003 -13.029 31.885 1.00 94.31 180 LEU A N 1
ATOM 1338 C CA . LEU A 1 180 ? -1.190 -12.658 30.483 1.00 94.31 180 LEU A CA 1
ATOM 1339 C C . LEU A 1 180 ? -2.130 -13.665 29.829 1.00 94.31 180 LEU A C 1
ATOM 1341 O O . LEU A 1 180 ? -1.878 -14.869 29.868 1.00 94.31 180 LEU A O 1
ATOM 1345 N N . VAL A 1 181 ? -3.182 -13.162 29.198 1.00 95.19 181 VAL A N 1
ATOM 1346 C CA . VAL A 1 181 ? -4.221 -13.963 28.538 1.00 95.19 181 VAL A CA 1
ATOM 1347 C C . VAL A 1 181 ? -4.432 -13.469 27.103 1.00 95.19 181 VAL A C 1
ATOM 1349 O O . VAL A 1 181 ? -4.106 -12.311 26.825 1.00 95.19 181 VAL A O 1
ATOM 1352 N N . PRO A 1 182 ? -4.937 -14.304 26.173 1.00 95.38 182 PRO A N 1
ATOM 1353 C CA . PRO A 1 182 ? -5.257 -13.863 24.814 1.00 95.38 182 PRO A CA 1
ATOM 1354 C C . PRO A 1 182 ? -6.153 -12.630 24.830 1.00 95.38 182 PRO A C 1
ATOM 1356 O O . PRO A 1 182 ? -7.026 -12.535 25.691 1.00 95.38 182 PRO A O 1
ATOM 1359 N N . TYR A 1 183 ? -5.942 -11.692 23.906 1.00 96.75 183 TYR A N 1
ATOM 1360 C CA . TYR A 1 183 ? -6.805 -10.516 23.776 1.00 96.75 183 TYR A CA 1
ATOM 1361 C C . TYR A 1 183 ? -8.250 -10.923 23.453 1.00 96.75 183 TYR A C 1
ATOM 1363 O O . TYR A 1 183 ? -8.503 -12.058 23.050 1.00 96.75 183 TYR A O 1
ATOM 1371 N N . HIS A 1 184 ? -9.201 -10.009 23.663 1.00 96.94 184 HIS A N 1
ATOM 1372 C CA . HIS A 1 184 ? -10.596 -10.261 23.299 1.00 96.94 184 HIS A CA 1
ATOM 1373 C C . HIS A 1 184 ? -10.696 -10.602 21.808 1.00 96.94 184 HIS A C 1
ATOM 1375 O O . HIS A 1 184 ? -10.054 -9.956 20.976 1.00 96.94 184 HIS A O 1
ATOM 1381 N N . ASP A 1 185 ? -11.474 -11.632 21.485 1.00 95.81 185 ASP A N 1
ATOM 1382 C CA . ASP A 1 185 ? -11.812 -11.952 20.105 1.00 95.81 185 ASP A CA 1
ATOM 1383 C C . ASP A 1 185 ? -12.909 -11.009 19.588 1.00 95.81 185 ASP A C 1
ATOM 1385 O O . ASP A 1 185 ? -13.392 -10.125 20.301 1.00 95.81 185 ASP A O 1
ATOM 1389 N N . ARG A 1 186 ? -13.288 -11.182 18.316 1.00 96.06 186 ARG A N 1
ATOM 1390 C CA . ARG A 1 186 ? -14.329 -10.364 17.683 1.00 96.06 186 ARG A CA 1
ATOM 1391 C C . ARG A 1 186 ? -15.628 -10.383 18.494 1.00 96.06 186 ARG A C 1
ATOM 1393 O O . ARG A 1 186 ? -16.155 -9.316 18.779 1.00 96.06 186 ARG A O 1
ATOM 1400 N N . ALA A 1 187 ? -16.097 -11.568 18.886 1.00 97.12 187 ALA A N 1
ATOM 1401 C CA . ALA A 1 187 ? -17.349 -11.718 19.621 1.00 97.12 187 ALA A CA 1
ATOM 1402 C C . ALA A 1 187 ? -17.295 -10.997 20.975 1.00 97.12 187 ALA A C 1
ATOM 1404 O O . ALA A 1 187 ? -18.178 -10.208 21.276 1.00 97.12 187 ALA A O 1
ATOM 1405 N N . GLY A 1 188 ? -16.218 -11.167 21.749 1.00 97.12 188 GLY A N 1
ATOM 1406 C CA . GLY A 1 188 ? -16.062 -10.468 23.025 1.00 97.12 188 GLY A CA 1
ATOM 1407 C C . GLY A 1 188 ? -16.022 -8.942 22.883 1.00 97.12 188 GLY A C 1
ATOM 1408 O O . GLY A 1 188 ? -16.550 -8.231 23.737 1.00 97.12 188 GLY A O 1
ATOM 1409 N N . ILE A 1 189 ? -15.415 -8.421 21.812 1.00 97.44 189 ILE A N 1
ATOM 1410 C CA . ILE A 1 189 ? -15.414 -6.979 21.519 1.00 97.44 189 ILE A CA 1
ATOM 1411 C C . ILE A 1 189 ? -16.826 -6.498 21.160 1.00 97.44 189 ILE A C 1
ATOM 1413 O O . ILE A 1 189 ? -17.267 -5.489 21.710 1.00 97.44 189 ILE A O 1
ATOM 1417 N N . GLU A 1 190 ? -17.531 -7.222 20.288 1.00 94.94 190 GLU A N 1
ATOM 1418 C CA . GLU A 1 190 ? -18.905 -6.913 19.863 1.00 94.94 190 GLU A CA 1
ATOM 1419 C C . GLU A 1 190 ? -19.912 -7.020 21.032 1.00 94.94 190 GLU A C 1
ATOM 1421 O O . GLU A 1 190 ? -20.833 -6.208 21.117 1.00 94.94 190 GLU A O 1
ATOM 1426 N N . ASP A 1 191 ? -19.665 -7.910 22.000 1.00 96.38 191 ASP A N 1
ATOM 1427 C CA . ASP A 1 191 ? -20.423 -8.044 23.257 1.00 96.38 191 ASP A CA 1
ATOM 1428 C C . ASP A 1 191 ? -20.072 -6.967 24.308 1.00 96.38 191 ASP A C 1
ATOM 1430 O O . ASP A 1 191 ? -20.620 -6.948 25.414 1.00 96.38 191 ASP A O 1
ATOM 1434 N N . GLY A 1 192 ? -19.175 -6.034 23.976 1.00 96.38 192 GLY A N 1
ATOM 1435 C CA . GLY A 1 192 ? -18.916 -4.838 24.774 1.00 96.38 192 GLY A CA 1
ATOM 1436 C C . GLY A 1 192 ? -17.684 -4.896 25.675 1.00 96.38 192 GLY A C 1
ATOM 1437 O O . GLY A 1 192 ? -17.561 -4.051 26.560 1.00 96.38 192 GLY A O 1
ATOM 1438 N N . ALA A 1 193 ? -16.727 -5.804 25.449 1.00 97.19 193 ALA A N 1
ATOM 1439 C CA . ALA A 1 193 ? -15.476 -5.840 26.225 1.00 97.19 193 ALA A CA 1
ATOM 1440 C C . ALA A 1 193 ? -14.668 -4.525 26.176 1.00 97.19 193 ALA A C 1
ATOM 1442 O O . ALA A 1 193 ? -13.844 -4.266 27.056 1.00 97.19 193 ALA A O 1
ATOM 1443 N N . LEU A 1 194 ? -14.894 -3.688 25.156 1.00 97.50 194 LEU A N 1
ATOM 1444 C CA . LEU A 1 194 ? -14.258 -2.374 25.017 1.00 97.50 194 LEU A CA 1
ATOM 1445 C C . LEU A 1 194 ? -15.188 -1.192 25.341 1.00 97.50 194 LEU A C 1
ATOM 1447 O O . LEU A 1 194 ? -14.747 -0.042 25.292 1.00 97.50 194 LEU A O 1
ATOM 1451 N N . ALA A 1 195 ? -16.451 -1.447 25.686 1.00 96.06 195 ALA A N 1
ATOM 1452 C CA . ALA A 1 195 ? -17.447 -0.402 25.886 1.00 96.06 195 ALA A CA 1
ATOM 1453 C C . ALA A 1 195 ? -17.088 0.524 27.060 1.00 96.06 195 ALA A C 1
ATOM 1455 O O . ALA A 1 195 ? -16.632 0.085 28.116 1.00 96.06 195 ALA A O 1
ATOM 1456 N N . GLY A 1 196 ? -17.314 1.829 26.879 1.00 95.06 196 GLY A N 1
ATOM 1457 C CA . GLY A 1 196 ? -17.096 2.832 27.928 1.00 95.06 196 GLY A CA 1
ATOM 1458 C C . GLY A 1 196 ? -15.626 3.165 28.199 1.00 95.06 196 GLY A C 1
ATOM 1459 O O . GLY A 1 196 ? -15.334 3.892 29.146 1.00 95.06 196 GLY A O 1
ATOM 1460 N N . ARG A 1 197 ? -14.699 2.670 27.369 1.00 96.38 197 ARG A N 1
ATOM 1461 C CA . ARG A 1 197 ? -13.260 2.959 27.475 1.00 96.38 197 ARG A CA 1
ATOM 1462 C C . ARG A 1 197 ? -12.825 4.216 26.711 1.00 96.38 197 ARG A C 1
ATOM 1464 O O . ARG A 1 197 ? -11.659 4.582 26.806 1.00 96.38 197 ARG A O 1
ATOM 1471 N N . GLY A 1 198 ? -13.730 4.863 25.969 1.00 96.38 198 GLY A N 1
ATOM 1472 C CA . GLY A 1 198 ? -13.425 6.060 25.175 1.00 96.38 198 GLY A CA 1
ATOM 1473 C C . GLY A 1 198 ? -12.474 5.777 24.011 1.00 96.38 198 GLY A C 1
ATOM 1474 O O . GLY A 1 198 ? -11.621 6.601 23.696 1.00 96.38 198 GLY A O 1
ATOM 1475 N N . LEU A 1 199 ? -12.579 4.581 23.426 1.00 97.94 199 LEU A N 1
ATOM 1476 C CA . LEU A 1 199 ? -11.729 4.120 22.326 1.00 97.94 199 LEU A CA 1
ATOM 1477 C C . LEU A 1 199 ? -12.381 4.338 20.956 1.00 97.94 199 LEU A C 1
ATOM 1479 O O . LEU A 1 199 ? -11.760 4.059 19.936 1.00 97.94 199 LEU A O 1
ATOM 1483 N N . GLU A 1 200 ? -13.634 4.773 20.913 1.00 97.94 200 GLU A N 1
ATOM 1484 C CA . GLU A 1 200 ? -14.408 4.949 19.691 1.00 97.94 200 GLU A CA 1
ATOM 1485 C C . GLU A 1 200 ? -13.868 6.135 18.876 1.00 97.94 200 GLU A C 1
ATOM 1487 O O . GLU A 1 200 ? -13.958 7.284 19.305 1.00 97.94 200 GLU A O 1
ATOM 1492 N N . VAL A 1 201 ? -13.306 5.864 17.692 1.00 97.62 201 VAL A N 1
ATOM 1493 C CA . VAL A 1 201 ? -12.845 6.904 16.751 1.00 97.62 201 VAL A CA 1
ATOM 1494 C C . VAL A 1 201 ? -13.969 7.400 15.848 1.00 97.62 201 VAL A C 1
ATOM 1496 O O . VAL A 1 201 ? -13.944 8.543 15.399 1.00 97.62 201 VAL A O 1
ATOM 1499 N N . ALA A 1 202 ? -14.945 6.536 15.584 1.00 97.56 202 ALA A N 1
ATOM 1500 C CA . ALA A 1 202 ? -16.133 6.809 14.792 1.00 97.56 202 ALA A CA 1
ATOM 1501 C C . ALA A 1 202 ? -17.206 5.758 15.097 1.00 97.56 202 ALA A C 1
ATOM 1503 O O . ALA A 1 202 ? -16.944 4.746 15.752 1.00 97.56 202 ALA A O 1
ATOM 1504 N N . TRP A 1 203 ? -18.406 5.997 14.586 1.00 98.06 203 TRP A N 1
ATOM 1505 C CA . TRP A 1 203 ? -19.524 5.070 14.603 1.00 98.06 203 TRP A CA 1
ATOM 1506 C C . TRP A 1 203 ? -20.058 4.897 13.185 1.00 98.06 203 TRP A C 1
ATOM 1508 O O . TRP A 1 203 ? -20.312 5.894 12.515 1.00 98.06 203 TRP A O 1
ATOM 1518 N N . ILE A 1 204 ? -20.244 3.658 12.740 1.00 97.69 204 ILE A N 1
ATOM 1519 C CA . ILE A 1 204 ? -20.817 3.315 11.433 1.00 97.69 204 ILE A CA 1
ATOM 1520 C C . ILE A 1 204 ? -22.240 2.771 11.595 1.00 97.69 204 ILE A C 1
ATOM 1522 O O . ILE A 1 204 ? -22.672 2.418 12.701 1.00 97.69 204 ILE A O 1
ATOM 1526 N N . ALA A 1 205 ? -22.990 2.756 10.495 1.00 96.94 205 ALA A N 1
ATOM 1527 C CA . ALA A 1 205 ? -24.390 2.346 10.501 1.00 96.94 205 ALA A CA 1
ATOM 1528 C C . ALA A 1 205 ? -24.554 0.822 10.580 1.00 96.94 205 ALA A C 1
ATOM 1530 O O . ALA A 1 205 ? -25.407 0.328 11.322 1.00 96.94 205 ALA A O 1
ATOM 1531 N N . HIS A 1 206 ? -23.725 0.071 9.848 1.00 94.75 206 HIS A N 1
ATOM 1532 C CA . HIS A 1 206 ? -23.882 -1.370 9.693 1.00 94.75 206 HIS A CA 1
ATOM 1533 C C . HIS A 1 206 ? -22.580 -2.124 10.015 1.00 94.75 206 HIS A C 1
ATOM 1535 O O . HIS A 1 206 ? -21.513 -1.696 9.596 1.00 94.75 206 HIS A O 1
ATOM 1541 N N . PRO A 1 207 ? -22.628 -3.266 10.726 1.00 91.38 207 PRO A N 1
ATOM 1542 C CA . PRO A 1 207 ? -21.425 -3.998 11.151 1.00 91.38 207 PRO A CA 1
ATOM 1543 C C . PRO A 1 207 ? -20.734 -4.815 10.042 1.00 91.38 207 PRO A C 1
ATOM 1545 O O . PRO A 1 207 ? -19.741 -5.491 10.310 1.00 91.38 207 PRO A O 1
ATOM 1548 N N . VAL A 1 208 ? -21.292 -4.824 8.829 1.00 92.44 208 VAL A N 1
ATOM 1549 C CA . VAL A 1 208 ? -20.740 -5.546 7.664 1.00 92.44 208 VAL A CA 1
ATOM 1550 C C . VAL A 1 208 ? -19.923 -4.627 6.755 1.00 92.44 208 VAL A C 1
ATOM 1552 O O . VAL A 1 208 ? -19.064 -5.132 6.033 1.00 92.44 208 VAL A O 1
ATOM 1555 N N . ASP A 1 209 ? -20.204 -3.325 6.801 1.00 80.06 209 ASP A N 1
ATOM 1556 C CA . ASP A 1 209 ? -19.518 -2.304 6.007 1.00 80.06 209 ASP A CA 1
ATOM 1557 C C . ASP A 1 209 ? -18.163 -1.955 6.647 1.00 80.06 209 ASP A C 1
ATOM 1559 O O . ASP A 1 209 ? -17.183 -1.776 5.889 1.00 80.06 209 ASP A O 1
#

Sequence (209 aa):
MRCVRAALLILLVAAVPAAAGDPVRALPAPQIAGAMLEPVAYDAIPGWRADDARAAFTVFLNSCGALEQRPAETGPVSTPQLRAGLEAACRNARALGPVVPDVTVARLFFEANFRPFRIVPERNPPGFLTGYYEPEVEGSATRTAEFGVPVYARPDDLIASRPASDGNRGAVMRREGDALVPYHDRAGIEDGALAGRGLEVAWIAHPVD

Radius of gyration: 29.26 Å; chains: 1; bounding box: 78×84×79 Å